Protein AF-A0A803MPH5-F1 (afdb_monomer)

Mean predicted aligned error: 10.01 Å

Structure (mmCIF, N/CA/C/O backbone):
data_AF-A0A803MPH5-F1
#
_entry.id   AF-A0A803MPH5-F1
#
loop_
_atom_site.group_PDB
_atom_site.id
_atom_site.type_symbol
_atom_site.label_atom_id
_atom_site.label_alt_id
_atom_site.label_comp_id
_atom_site.label_asym_id
_atom_site.label_entity_id
_atom_site.label_seq_id
_atom_site.pdbx_PDB_ins_code
_atom_site.Cartn_x
_atom_site.Cartn_y
_atom_site.Cartn_z
_atom_site.occupancy
_atom_site.B_iso_or_equiv
_atom_site.auth_seq_id
_atom_site.auth_comp_id
_atom_site.auth_asym_id
_atom_site.auth_atom_id
_atom_site.pdbx_PDB_model_num
ATOM 1 N N . MET A 1 1 ? 18.178 9.958 3.866 1.00 57.69 1 MET A N 1
ATOM 2 C CA . MET A 1 1 ? 18.071 8.566 4.360 1.00 57.69 1 MET A CA 1
ATOM 3 C C . MET A 1 1 ? 17.674 8.488 5.831 1.00 57.69 1 MET A C 1
ATOM 5 O O . MET A 1 1 ? 16.671 7.846 6.089 1.00 57.69 1 MET A O 1
ATOM 9 N N . ALA A 1 2 ? 18.344 9.174 6.772 1.00 69.44 2 ALA A N 1
ATOM 10 C CA . ALA A 1 2 ? 17.977 9.116 8.201 1.00 69.44 2 ALA A CA 1
ATOM 11 C C . ALA A 1 2 ? 16.504 9.479 8.495 1.00 69.44 2 ALA A C 1
ATOM 13 O O . ALA A 1 2 ? 15.853 8.791 9.268 1.00 69.44 2 ALA A O 1
ATOM 14 N N . ASN A 1 3 ? 15.954 10.499 7.823 1.00 82.44 3 ASN A N 1
ATOM 15 C CA . ASN A 1 3 ? 14.560 10.906 8.032 1.00 82.44 3 ASN A CA 1
ATOM 16 C C . ASN A 1 3 ? 13.540 9.880 7.497 1.00 82.44 3 ASN A C 1
ATOM 18 O O . ASN A 1 3 ? 12.488 9.708 8.090 1.00 82.44 3 ASN A O 1
ATOM 22 N N . ILE A 1 4 ? 13.863 9.159 6.414 1.00 87.94 4 ILE A N 1
ATOM 23 C CA . ILE A 1 4 ? 12.976 8.120 5.855 1.00 87.94 4 ILE A CA 1
ATOM 24 C C . ILE A 1 4 ? 12.837 6.975 6.861 1.00 87.94 4 ILE A C 1
ATOM 26 O O . ILE A 1 4 ? 11.723 6.597 7.198 1.00 87.94 4 ILE A O 1
ATOM 30 N N . ALA A 1 5 ? 13.964 6.495 7.400 1.00 86.88 5 ALA A N 1
ATOM 31 C CA . ALA A 1 5 ? 13.966 5.429 8.398 1.00 86.88 5 ALA A CA 1
ATOM 32 C C . ALA A 1 5 ? 13.170 5.813 9.655 1.00 86.88 5 ALA A C 1
ATOM 34 O O . ALA A 1 5 ? 12.394 5.008 10.144 1.00 86.88 5 ALA A O 1
ATOM 35 N N . VAL A 1 6 ? 13.289 7.055 10.143 1.00 93.88 6 VAL A N 1
ATOM 36 C CA . VAL A 1 6 ? 12.506 7.521 11.302 1.00 93.88 6 VAL A CA 1
ATOM 37 C C . VAL A 1 6 ? 11.004 7.403 11.051 1.00 93.88 6 VAL A C 1
ATOM 39 O O . VAL A 1 6 ? 10.295 6.873 11.898 1.00 93.88 6 VAL A O 1
ATOM 42 N N . TRP A 1 7 ? 10.511 7.869 9.902 1.00 93.88 7 TRP A N 1
ATOM 43 C CA . TRP A 1 7 ? 9.073 7.848 9.621 1.00 93.88 7 TRP A CA 1
ATOM 44 C C . TRP A 1 7 ? 8.539 6.457 9.264 1.00 93.88 7 TRP A C 1
ATOM 46 O O . TRP A 1 7 ? 7.382 6.181 9.558 1.00 93.88 7 TRP A O 1
ATOM 56 N N . MET A 1 8 ? 9.382 5.559 8.746 1.00 90.38 8 MET A N 1
ATOM 57 C CA . MET A 1 8 ? 9.055 4.130 8.649 1.00 90.38 8 MET A CA 1
ATOM 58 C C . MET A 1 8 ? 8.956 3.471 10.033 1.00 90.38 8 MET A C 1
ATOM 60 O O . MET A 1 8 ? 8.042 2.702 10.293 1.00 90.38 8 MET A O 1
ATOM 64 N N . GLU A 1 9 ? 9.854 3.797 10.965 1.00 89.88 9 GLU A N 1
ATOM 65 C CA . GLU A 1 9 ? 9.778 3.272 12.335 1.00 89.88 9 GLU A CA 1
ATOM 66 C C . GLU A 1 9 ? 8.560 3.821 13.093 1.00 89.88 9 GLU A C 1
ATOM 68 O O . GLU A 1 9 ? 7.953 3.110 13.898 1.00 89.88 9 GLU A O 1
ATOM 73 N N . VAL A 1 10 ? 8.183 5.079 12.831 1.00 93.81 10 VAL A N 1
ATOM 74 C CA . VAL A 1 10 ? 6.933 5.665 13.336 1.00 93.81 10 VAL A CA 1
ATOM 75 C C . VAL A 1 10 ? 5.730 4.915 12.768 1.00 93.81 10 VAL A C 1
ATOM 77 O O . VAL A 1 10 ? 4.854 4.552 13.550 1.00 93.81 10 VAL A O 1
ATOM 80 N N . GLU A 1 11 ? 5.708 4.629 11.465 1.00 93.38 11 GLU A N 1
ATOM 81 C CA . GLU A 1 11 ? 4.669 3.805 10.835 1.00 93.38 11 GLU A CA 1
ATOM 82 C C . GLU A 1 11 ? 4.533 2.462 11.564 1.00 93.38 11 GLU A C 1
ATOM 84 O O . GLU A 1 11 ? 3.504 2.199 12.193 1.00 93.38 11 GLU A O 1
ATOM 89 N N . ALA A 1 12 ? 5.626 1.699 11.624 1.00 88.88 12 ALA A N 1
ATOM 90 C CA . ALA A 1 12 ? 5.633 0.328 12.119 1.00 88.88 12 ALA A CA 1
ATOM 91 C C . ALA A 1 12 ? 5.268 0.205 13.609 1.00 88.88 12 ALA A C 1
ATOM 93 O O . ALA A 1 12 ? 4.706 -0.800 14.042 1.00 88.88 12 ALA A O 1
ATOM 94 N N . HIS A 1 13 ? 5.590 1.213 14.428 1.00 92.25 13 HIS A N 1
ATOM 95 C CA . HIS A 1 13 ? 5.406 1.136 15.884 1.00 92.25 13 HIS A CA 1
ATOM 96 C C . HIS A 1 13 ? 4.255 1.980 16.420 1.00 92.25 13 HIS A C 1
ATOM 98 O O . HIS A 1 13 ? 3.803 1.752 17.549 1.00 92.25 13 HIS A O 1
ATOM 104 N N . ARG A 1 14 ? 3.813 2.997 15.678 1.00 94.00 14 ARG A N 1
ATOM 105 C CA . ARG A 1 14 ? 2.793 3.947 16.139 1.00 94.00 14 ARG A CA 1
ATOM 106 C C . ARG A 1 14 ? 1.545 3.918 15.283 1.00 94.00 14 ARG A C 1
ATOM 108 O O . ARG A 1 14 ? 0.479 4.091 15.858 1.00 94.00 14 ARG A O 1
ATOM 115 N N . PHE A 1 15 ? 1.651 3.676 13.982 1.00 95.06 15 PHE A N 1
ATOM 116 C CA . PHE A 1 15 ? 0.499 3.664 13.087 1.00 95.06 15 PHE A CA 1
ATOM 117 C C . PHE A 1 15 ? -0.023 2.244 12.845 1.00 95.06 15 PHE A C 1
ATOM 119 O O . PHE A 1 15 ? -1.158 1.952 13.231 1.00 95.06 15 PHE A O 1
ATOM 126 N N . ASP A 1 16 ? 0.801 1.346 12.298 1.00 93.19 16 ASP A N 1
ATOM 127 C CA . ASP A 1 16 ? 0.385 0.002 11.879 1.00 93.19 16 ASP A CA 1
ATOM 128 C C . ASP A 1 16 ? -0.297 -0.809 12.996 1.00 93.19 16 ASP A C 1
ATOM 130 O O . ASP A 1 16 ? -1.396 -1.318 12.768 1.00 93.19 16 ASP A O 1
ATOM 134 N N . PRO A 1 17 ? 0.214 -0.868 14.245 1.00 94.75 17 PRO A N 1
ATOM 135 C CA . PRO A 1 17 ? -0.423 -1.675 15.284 1.00 94.75 17 PRO A CA 1
ATOM 136 C C . PRO A 1 17 ? -1.832 -1.196 15.655 1.00 94.75 17 PRO A C 1
ATOM 138 O O . PRO A 1 17 ? -2.655 -1.987 16.119 1.00 94.75 17 PRO A O 1
ATOM 141 N N . ILE A 1 18 ? -2.106 0.102 15.492 1.00 96.75 18 ILE A N 1
ATOM 142 C CA . ILE A 1 18 ? -3.426 0.698 15.730 1.00 96.75 18 ILE A CA 1
ATOM 143 C C . ILE A 1 18 ? -4.314 0.437 14.517 1.00 96.75 18 ILE A C 1
ATOM 145 O O . ILE A 1 18 ? -5.429 -0.069 14.664 1.00 96.75 18 ILE A O 1
ATOM 149 N N . ALA A 1 19 ? -3.802 0.748 13.324 1.00 93.62 19 ALA A N 1
ATOM 150 C CA . ALA A 1 19 ? -4.507 0.569 12.069 1.00 93.62 19 ALA A CA 1
ATOM 151 C C . ALA A 1 19 ? -4.938 -0.889 11.886 1.00 93.62 19 ALA A C 1
ATOM 153 O O . ALA A 1 19 ? -6.119 -1.157 11.696 1.00 93.62 19 ALA A O 1
ATOM 154 N N . THR A 1 20 ? -4.023 -1.840 12.055 1.00 92.12 20 THR A N 1
ATOM 155 C CA . THR A 1 20 ? -4.287 -3.276 11.932 1.00 92.12 20 TH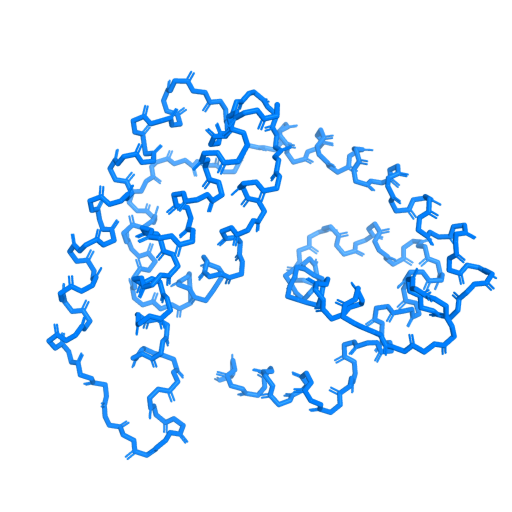R A CA 1
ATOM 156 C C . THR A 1 20 ? -5.350 -3.765 12.921 1.00 92.12 20 THR A C 1
ATOM 158 O O . THR A 1 20 ? -6.190 -4.579 12.544 1.00 92.12 20 THR A O 1
ATOM 161 N N . LYS A 1 21 ? -5.401 -3.244 14.157 1.00 95.00 21 LYS A N 1
ATOM 162 C CA . LYS A 1 21 ? -6.475 -3.584 15.114 1.00 95.00 21 LYS A CA 1
ATOM 163 C C . LYS A 1 21 ? -7.835 -3.064 14.671 1.00 95.00 21 LYS A C 1
ATOM 165 O O . LYS A 1 21 ? -8.804 -3.815 14.702 1.00 95.00 21 LYS A O 1
ATOM 170 N N . LEU A 1 22 ? -7.904 -1.807 14.237 1.00 95.19 22 LEU A N 1
ATOM 171 C CA . LEU A 1 22 ? -9.142 -1.215 13.723 1.00 95.19 22 LEU A CA 1
ATOM 172 C C . LEU A 1 22 ? -9.636 -1.963 12.487 1.00 95.19 22 LEU A C 1
ATOM 174 O O . LEU A 1 22 ? -10.811 -2.305 12.392 1.00 95.19 22 LEU A O 1
ATOM 178 N N . ILE A 1 23 ? -8.723 -2.257 11.566 1.00 92.44 23 ILE A N 1
ATOM 179 C CA . ILE A 1 23 ? -8.985 -3.030 10.358 1.00 92.44 23 ILE A CA 1
ATOM 180 C C . ILE A 1 23 ? -9.507 -4.420 10.729 1.00 92.44 23 ILE A C 1
ATOM 182 O O . ILE A 1 23 ? -10.535 -4.836 10.199 1.00 92.44 23 ILE A O 1
ATOM 186 N N . HIS A 1 24 ? -8.845 -5.118 11.655 1.00 91.00 24 HIS A N 1
ATOM 187 C CA . HIS A 1 24 ? -9.284 -6.430 12.116 1.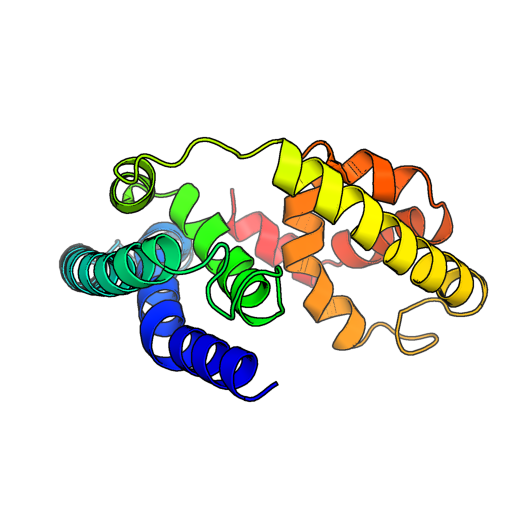00 91.00 24 HIS A CA 1
ATOM 188 C C . HIS A 1 24 ? -10.708 -6.369 12.679 1.00 91.00 24 HIS A C 1
ATOM 190 O O . HIS A 1 24 ? -11.581 -7.070 12.176 1.00 91.00 24 HIS A O 1
ATOM 196 N N . GLU A 1 25 ? -10.965 -5.480 13.641 1.00 94.12 25 GLU A N 1
ATOM 197 C CA . GLU A 1 25 ? -12.268 -5.375 14.304 1.00 94.12 25 GLU A CA 1
ATOM 198 C C . GLU A 1 25 ? -13.415 -4.980 13.374 1.00 94.12 25 GLU A C 1
ATOM 200 O O . GLU A 1 25 ? -14.524 -5.508 13.489 1.00 94.12 25 GLU A O 1
ATOM 205 N N . LEU A 1 26 ? -13.158 -4.063 12.442 1.00 90.69 26 LEU A N 1
ATOM 206 C CA . LEU A 1 26 ? -14.201 -3.474 11.604 1.00 90.69 26 LEU A CA 1
ATOM 207 C C . LEU A 1 26 ? -14.413 -4.205 10.280 1.00 90.69 26 LEU A C 1
ATOM 209 O O . LEU A 1 26 ? -15.479 -4.054 9.686 1.00 90.69 26 LEU A O 1
ATOM 213 N N . LEU A 1 27 ? -13.419 -4.954 9.795 1.00 87.38 27 LEU A N 1
ATOM 214 C CA . LEU A 1 27 ? -13.491 -5.623 8.492 1.00 87.38 27 LEU A CA 1
ATOM 215 C C . LEU A 1 27 ? -13.324 -7.139 8.570 1.00 87.38 27 LEU A C 1
ATOM 217 O O . LEU A 1 27 ? -13.918 -7.833 7.752 1.00 87.38 27 LEU A O 1
ATOM 221 N N . PHE A 1 28 ? -12.542 -7.667 9.516 1.00 85.12 28 PHE A N 1
ATOM 222 C CA . PHE A 1 28 ? -12.173 -9.087 9.524 1.00 85.12 28 PHE A CA 1
ATOM 223 C C . PHE A 1 28 ? -12.820 -9.908 10.647 1.00 85.12 28 PHE A C 1
ATOM 225 O O . PHE A 1 28 ? -12.984 -11.110 10.469 1.00 85.12 28 PHE A O 1
ATOM 232 N N . THR A 1 29 ? -13.236 -9.316 11.771 1.00 86.38 29 THR A N 1
ATOM 233 C CA . THR A 1 29 ? -13.816 -10.056 12.910 1.00 86.38 29 THR A CA 1
ATOM 234 C C . THR A 1 29 ? -15.054 -10.876 12.514 1.00 86.38 29 THR A C 1
ATOM 236 O O . THR A 1 29 ? -15.176 -12.033 12.924 1.00 86.38 29 THR A O 1
ATOM 239 N N . SER A 1 30 ? -15.895 -10.354 11.614 1.00 80.50 30 SER A N 1
ATOM 240 C CA . SER A 1 30 ? 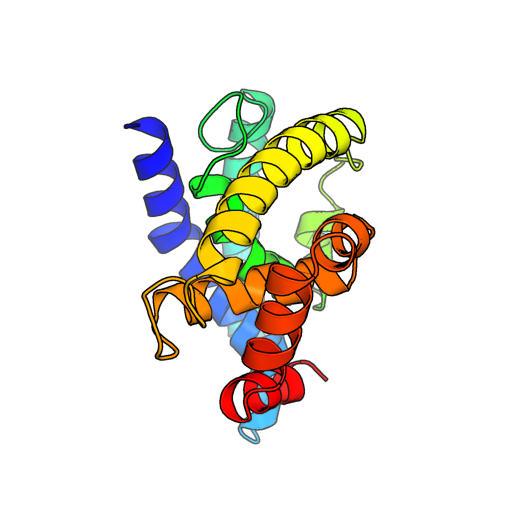-17.067 -11.067 11.077 1.00 80.50 30 SER A CA 1
ATOM 241 C C . SER A 1 30 ? -16.716 -12.350 10.311 1.00 80.50 30 SER A C 1
ATOM 243 O O . SER A 1 30 ? -17.501 -13.293 10.310 1.00 80.50 30 SER A O 1
ATOM 245 N N . TYR A 1 31 ? -15.526 -12.432 9.708 1.00 81.12 31 TYR A N 1
ATOM 246 C CA . TYR A 1 31 ? -15.055 -13.630 9.002 1.00 81.12 31 TYR A CA 1
ATOM 247 C C . TYR A 1 31 ? -14.675 -14.774 9.942 1.00 81.12 31 TYR A C 1
ATOM 249 O O . TYR A 1 31 ? -14.544 -15.916 9.502 1.00 81.12 31 TYR A O 1
ATOM 257 N N . PHE A 1 32 ? -14.477 -14.475 11.224 1.00 82.50 32 PHE A N 1
ATOM 258 C CA . PHE A 1 32 ? -14.162 -15.456 12.257 1.00 82.50 32 PHE A CA 1
ATOM 259 C C . PHE A 1 32 ? -15.381 -15.808 13.116 1.00 82.50 32 PHE A C 1
ATOM 261 O O . PHE A 1 32 ? -15.201 -16.299 14.230 1.00 82.50 32 PHE A O 1
ATOM 268 N N . ASP A 1 33 ? -16.595 -15.523 12.625 1.00 85.69 33 ASP A N 1
ATOM 269 C CA . ASP A 1 33 ? -17.862 -15.686 13.349 1.00 85.69 33 ASP A CA 1
ATOM 270 C C . ASP A 1 33 ? -17.855 -14.982 14.720 1.00 85.69 33 ASP A C 1
ATOM 272 O O . ASP A 1 33 ? -18.461 -15.437 15.692 1.00 85.69 33 ASP A O 1
ATOM 276 N N . LYS A 1 34 ? -17.125 -13.865 14.808 1.00 87.19 34 LYS A N 1
ATOM 277 C CA . LYS A 1 34 ? -17.044 -13.015 15.994 1.00 87.19 34 LYS A CA 1
ATOM 278 C C . LYS A 1 34 ? -17.782 -11.707 15.743 1.00 87.19 34 LYS A C 1
ATOM 280 O O . LYS A 1 34 ? -17.854 -11.216 14.617 1.00 87.19 34 LYS A O 1
ATOM 285 N N . GLU A 1 35 ? -18.297 -11.125 16.817 1.00 90.25 35 GLU A N 1
ATOM 286 C CA . GLU A 1 35 ? -18.831 -9.766 16.799 1.00 90.25 35 GLU A CA 1
ATOM 287 C C . GLU A 1 35 ? -17.706 -8.754 17.024 1.00 90.25 35 GLU A C 1
ATOM 289 O O . GLU A 1 35 ? -16.764 -9.025 17.769 1.00 90.25 35 GLU A O 1
ATOM 294 N N . THR A 1 36 ? -17.813 -7.590 16.378 1.00 92.81 36 THR A N 1
ATOM 295 C CA . THR A 1 36 ? -16.890 -6.467 16.572 1.00 92.81 36 THR A CA 1
ATOM 296 C C . THR A 1 36 ? -16.885 -6.022 18.030 1.00 92.81 36 THR A C 1
ATOM 298 O O . THR A 1 36 ? -17.932 -5.682 18.588 1.00 92.81 36 THR A O 1
ATOM 301 N N . ASP A 1 37 ? -15.698 -5.943 18.627 1.00 94.44 37 ASP A N 1
ATOM 302 C CA . ASP A 1 37 ? -15.540 -5.375 19.961 1.00 94.44 37 ASP A CA 1
ATOM 303 C C . ASP A 1 37 ? -15.471 -3.843 19.878 1.00 94.44 37 ASP A C 1
ATOM 305 O O . ASP A 1 37 ? -14.438 -3.245 19.563 1.00 94.44 37 ASP A O 1
ATOM 309 N N . ASN A 1 38 ? -16.596 -3.187 20.172 1.00 93.75 38 ASN A N 1
ATOM 310 C CA . ASN A 1 38 ? -16.684 -1.727 20.124 1.00 93.75 38 ASN A CA 1
ATOM 311 C C . ASN A 1 38 ? -15.743 -1.031 21.119 1.00 93.75 38 ASN A C 1
ATOM 313 O O . ASN A 1 38 ? -15.299 0.075 20.826 1.00 93.75 38 ASN A O 1
ATOM 317 N N . ALA A 1 39 ? -15.383 -1.663 22.242 1.00 95.50 39 ALA A N 1
ATOM 318 C CA . ALA A 1 39 ? -14.443 -1.066 23.188 1.00 95.50 39 ALA A CA 1
ATOM 319 C C . ALA A 1 39 ? -13.025 -1.013 22.595 1.00 95.50 39 ALA A C 1
ATOM 321 O O . ALA A 1 39 ? -12.331 -0.007 22.743 1.00 95.50 39 ALA A O 1
ATOM 322 N N . ILE A 1 40 ? -12.615 -2.058 21.862 1.00 94.12 40 ILE A N 1
ATOM 323 C CA . ILE A 1 40 ? -11.346 -2.061 21.118 1.00 94.12 40 ILE A CA 1
ATOM 324 C C . ILE A 1 40 ? -11.376 -1.000 20.014 1.00 94.12 40 ILE A C 1
ATOM 326 O O . ILE A 1 40 ? -10.380 -0.299 19.818 1.00 94.12 40 ILE A O 1
ATOM 330 N N . VAL A 1 41 ? -12.495 -0.861 19.298 1.00 95.19 41 VAL A N 1
ATOM 331 C CA . VAL A 1 41 ? -12.637 0.153 18.244 1.00 95.19 41 VAL A CA 1
ATOM 332 C C . VAL A 1 41 ? -12.496 1.563 18.817 1.00 95.19 41 VAL A C 1
ATOM 334 O O . VAL A 1 41 ? -11.628 2.301 18.360 1.00 95.19 41 VAL A O 1
ATOM 337 N N . GLU A 1 42 ? -13.265 1.916 19.847 1.00 94.69 42 GLU A N 1
ATOM 338 C CA . GLU A 1 42 ? -13.224 3.247 20.473 1.00 94.69 42 GLU A CA 1
ATOM 339 C C . GLU A 1 42 ? -11.834 3.574 21.045 1.00 94.69 42 GLU A C 1
ATOM 341 O O . GLU A 1 42 ? -11.309 4.674 20.849 1.00 94.69 42 GLU A O 1
ATOM 346 N N . GLU A 1 43 ? -11.187 2.606 21.707 1.00 96.56 43 GLU A N 1
ATOM 347 C CA . GLU A 1 43 ? -9.835 2.782 22.244 1.00 96.56 43 GLU A CA 1
ATOM 348 C C . GLU A 1 43 ? -8.821 3.089 21.130 1.00 96.56 43 GLU A C 1
ATOM 350 O O . GLU A 1 43 ? -7.959 3.960 21.288 1.00 96.56 43 GLU A O 1
ATOM 355 N N . ASN A 1 44 ? -8.889 2.369 20.006 1.00 97.06 44 ASN A N 1
ATOM 356 C CA . ASN A 1 44 ? -7.933 2.538 18.915 1.00 97.06 44 ASN A CA 1
ATOM 357 C C . ASN A 1 44 ? -8.269 3.734 18.014 1.00 97.06 44 ASN A C 1
ATOM 359 O O . ASN A 1 44 ? -7.333 4.358 17.525 1.00 97.06 44 ASN A O 1
ATOM 363 N N . GLU A 1 45 ? -9.536 4.132 17.867 1.00 95.56 45 GLU A N 1
ATOM 364 C CA . GLU A 1 45 ? -9.930 5.401 17.231 1.00 95.56 45 GLU A CA 1
ATOM 365 C C . GLU A 1 45 ? -9.307 6.589 17.983 1.00 95.56 45 GLU A C 1
ATOM 367 O O . GLU A 1 45 ? -8.640 7.431 17.379 1.00 95.56 45 GLU A O 1
ATOM 372 N N . ALA A 1 46 ? -9.398 6.601 19.318 1.00 95.00 46 ALA A N 1
ATOM 373 C CA . ALA A 1 46 ? -8.794 7.648 20.143 1.00 95.00 46 ALA A CA 1
ATOM 374 C C . ALA A 1 46 ? -7.254 7.667 20.078 1.00 95.00 46 ALA A C 1
ATOM 376 O O . ALA A 1 46 ? -6.633 8.725 20.213 1.00 95.00 46 ALA A O 1
ATOM 377 N N . LYS A 1 47 ? -6.605 6.508 19.896 1.00 96.94 47 LYS A N 1
ATOM 378 C CA . LYS A 1 47 ? -5.147 6.442 19.691 1.00 96.94 47 LYS A CA 1
ATOM 379 C C . LYS A 1 47 ? -4.754 6.883 18.284 1.00 96.94 47 LYS A C 1
ATOM 381 O O . LYS A 1 47 ? -3.758 7.589 18.153 1.00 96.94 47 LYS A O 1
ATOM 386 N N . LEU A 1 48 ? -5.524 6.496 17.266 1.00 94.75 48 LEU A N 1
ATOM 387 C CA . LEU A 1 48 ? -5.290 6.889 15.881 1.00 94.75 48 LEU A CA 1
ATOM 388 C C . LEU A 1 48 ? -5.391 8.406 15.732 1.00 94.75 48 LEU A C 1
ATOM 390 O O . LEU A 1 48 ? -4.481 8.995 15.162 1.00 94.75 48 LEU A O 1
ATOM 394 N N . ALA A 1 49 ? -6.407 9.042 16.324 1.00 93.81 49 ALA A N 1
ATOM 395 C CA . ALA A 1 49 ? -6.555 10.499 16.319 1.00 93.81 49 ALA A CA 1
ATOM 396 C C . ALA A 1 49 ? -5.279 11.215 16.804 1.00 93.81 49 ALA A C 1
ATOM 398 O O . ALA A 1 49 ? -4.767 12.099 16.130 1.00 93.81 49 ALA A O 1
ATOM 399 N N . LYS A 1 50 ? -4.670 10.745 17.901 1.00 95.44 50 LYS A N 1
ATOM 400 C CA . LYS A 1 50 ? -3.409 11.313 18.417 1.00 95.44 50 LYS A CA 1
ATOM 401 C C . LYS A 1 50 ? -2.222 11.125 17.472 1.00 95.44 50 LYS A C 1
ATOM 403 O O . LYS A 1 50 ? -1.310 11.946 17.471 1.00 95.44 50 LYS A O 1
ATOM 408 N N . VAL A 1 51 ? -2.178 10.025 16.718 1.00 95.19 51 VAL A N 1
ATOM 409 C CA . VAL A 1 51 ? -1.141 9.808 15.695 1.00 95.19 51 VAL A CA 1
ATOM 410 C C . VAL A 1 51 ? -1.374 10.745 14.513 1.00 95.19 51 VAL A C 1
ATOM 412 O O . VAL A 1 51 ? -0.422 11.357 14.035 1.00 95.19 51 VAL A O 1
ATOM 415 N N . LEU A 1 52 ? -2.630 10.914 14.095 1.00 92.12 52 LEU A N 1
ATOM 416 C CA . LEU A 1 52 ? -3.008 11.844 13.035 1.00 92.12 52 LEU A CA 1
ATOM 417 C C . LEU A 1 52 ? -2.704 13.301 13.418 1.00 92.12 52 LEU A C 1
ATOM 419 O O . LEU A 1 52 ? -2.182 14.023 12.579 1.00 92.12 52 LEU A O 1
ATOM 423 N N . ASP A 1 53 ? -2.874 13.704 14.682 1.00 93.50 53 ASP A N 1
ATOM 424 C CA . ASP A 1 53 ? -2.453 15.030 15.171 1.00 93.50 53 ASP A CA 1
ATOM 425 C C . ASP A 1 53 ? -0.944 15.272 14.964 1.00 93.50 53 ASP A C 1
ATOM 427 O O . ASP A 1 53 ? -0.511 16.356 14.565 1.00 93.50 53 ASP A O 1
ATOM 431 N N . VAL A 1 54 ? -0.115 14.248 15.214 1.00 94.81 54 VAL A N 1
ATOM 432 C CA . VAL A 1 54 ? 1.336 14.313 14.965 1.00 94.81 54 VAL A CA 1
ATOM 433 C C . VAL A 1 54 ? 1.624 14.407 13.467 1.00 94.81 54 VAL A C 1
ATOM 435 O O . VAL A 1 54 ? 2.553 15.113 13.066 1.00 94.81 54 VAL A O 1
ATOM 438 N N . TYR A 1 55 ? 0.847 13.708 12.638 1.00 93.38 55 TYR A N 1
ATOM 439 C CA . TYR A 1 55 ? 1.022 13.715 11.187 1.00 93.38 55 TYR A CA 1
ATOM 440 C C . TYR A 1 55 ? 0.615 15.060 10.603 1.00 93.38 55 TYR A C 1
ATOM 442 O O . TYR A 1 55 ? 1.354 15.590 9.785 1.00 93.38 55 TYR A O 1
ATOM 450 N N . GLU A 1 56 ? -0.467 15.666 11.084 1.00 91.00 56 GLU A N 1
ATOM 451 C CA . GLU A 1 56 ? -0.890 17.005 10.680 1.00 91.00 56 GLU A CA 1
ATOM 452 C C . GLU A 1 56 ? 0.186 18.041 11.021 1.00 91.00 56 GLU A C 1
ATOM 454 O O . GLU A 1 56 ? 0.629 18.795 10.155 1.00 91.00 56 GLU A O 1
ATOM 459 N N . ALA A 1 57 ? 0.712 18.018 12.251 1.00 93.00 57 ALA A N 1
ATOM 460 C CA . ALA A 1 57 ? 1.815 18.896 12.640 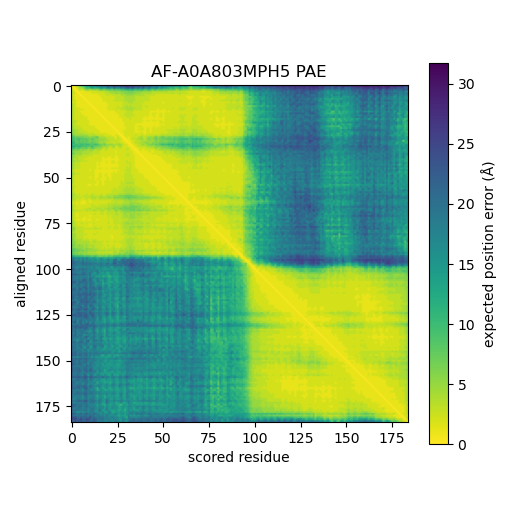1.00 93.00 57 ALA A CA 1
ATOM 461 C C . ALA A 1 57 ? 3.063 18.681 11.765 1.00 93.00 57 ALA A C 1
ATOM 463 O O . ALA A 1 57 ? 3.776 19.633 11.443 1.00 93.00 57 ALA A O 1
ATOM 464 N N . ARG A 1 58 ? 3.333 17.434 11.361 1.00 93.56 58 ARG A N 1
ATOM 465 C CA . ARG A 1 58 ? 4.453 17.107 10.477 1.00 93.56 58 ARG A CA 1
ATOM 466 C C . ARG A 1 58 ? 4.228 17.604 9.050 1.00 93.56 58 ARG A C 1
ATOM 468 O O . ARG A 1 58 ? 5.148 18.190 8.478 1.00 93.56 58 ARG A O 1
ATOM 475 N N . LEU A 1 59 ? 3.047 17.366 8.493 1.00 90.19 59 LEU A N 1
ATOM 476 C CA . LEU A 1 59 ? 2.679 17.716 7.123 1.00 90.19 59 LEU A CA 1
ATOM 477 C C . LEU A 1 59 ? 2.491 19.230 6.951 1.00 90.19 59 LEU A C 1
ATOM 479 O O . LEU A 1 59 ? 2.780 19.775 5.891 1.00 90.19 59 LEU A O 1
ATOM 483 N N . ALA A 1 60 ? 2.156 19.952 8.023 1.00 90.38 60 ALA A N 1
ATOM 484 C CA . ALA A 1 60 ? 2.204 21.414 8.045 1.00 90.38 60 ALA A CA 1
ATOM 485 C C . ALA A 1 60 ? 3.629 21.972 7.852 1.00 90.38 60 ALA A C 1
ATOM 487 O O . ALA A 1 60 ? 3.800 23.110 7.415 1.00 90.38 60 ALA A O 1
ATOM 488 N N . MET A 1 61 ? 4.664 21.192 8.187 1.00 90.88 61 MET A N 1
ATOM 489 C CA . MET A 1 61 ? 6.068 21.595 8.047 1.00 90.88 61 MET A CA 1
ATOM 490 C C . MET A 1 61 ? 6.730 21.086 6.767 1.00 90.88 61 MET A C 1
ATOM 492 O O . MET A 1 61 ? 7.812 21.562 6.422 1.00 90.88 61 MET A O 1
ATOM 496 N N . SER A 1 62 ? 6.171 20.065 6.123 1.00 89.75 62 SER A N 1
ATOM 497 C CA . SER A 1 62 ? 6.805 19.392 4.995 1.00 89.75 62 SER A CA 1
ATOM 498 C C . SER A 1 62 ? 5.774 18.679 4.142 1.00 89.75 62 SER A C 1
ATOM 500 O O . SER A 1 62 ? 4.815 18.126 4.662 1.00 89.75 62 SER A O 1
ATOM 502 N N . LYS A 1 63 ? 6.006 18.641 2.831 1.00 87.44 63 LYS A N 1
ATOM 503 C CA . LYS A 1 63 ? 5.047 18.094 1.864 1.00 87.44 63 LYS A CA 1
ATOM 504 C C . LYS A 1 63 ? 4.694 16.611 2.088 1.00 87.44 63 LYS A C 1
ATOM 506 O O . LYS A 1 63 ? 3.597 16.191 1.738 1.00 87.44 63 LYS A O 1
ATOM 511 N N . TYR A 1 64 ? 5.612 15.830 2.658 1.00 91.44 64 TYR A N 1
ATOM 512 C CA . TYR A 1 64 ? 5.463 14.404 2.962 1.00 91.44 64 TYR A CA 1
ATOM 513 C C . TYR A 1 64 ? 6.086 14.074 4.326 1.00 91.44 64 TYR A C 1
ATOM 515 O O . TYR A 1 64 ? 6.850 14.868 4.890 1.00 91.44 64 TYR A O 1
ATOM 523 N N . LEU A 1 65 ? 5.828 12.875 4.862 1.00 91.81 65 LEU A N 1
ATOM 524 C CA . LEU A 1 65 ? 6.275 12.494 6.207 1.00 91.81 65 LEU A CA 1
ATOM 525 C C . LEU A 1 65 ? 7.798 12.619 6.345 1.00 91.81 65 LEU A C 1
ATOM 527 O O . LEU A 1 65 ? 8.303 13.253 7.275 1.00 91.81 65 LEU A O 1
ATOM 531 N N . ALA A 1 66 ? 8.557 12.118 5.370 1.00 92.94 66 ALA A N 1
ATOM 532 C CA . ALA A 1 66 ? 10.019 12.133 5.417 1.00 92.94 66 ALA A CA 1
ATOM 533 C C . ALA A 1 66 ? 10.684 13.373 4.784 1.00 92.94 66 ALA A C 1
ATOM 535 O O . ALA A 1 66 ? 11.920 13.449 4.778 1.00 92.94 66 ALA A O 1
ATOM 536 N N . GLY A 1 67 ? 9.927 14.361 4.292 1.00 89.88 67 GLY A N 1
ATOM 537 C CA . GLY A 1 67 ? 10.485 15.561 3.660 1.00 89.88 67 GLY A CA 1
ATOM 538 C C . GLY A 1 67 ? 9.679 16.067 2.461 1.00 89.88 67 GLY A C 1
ATOM 539 O O . GLY A 1 67 ? 8.493 15.807 2.328 1.00 89.88 67 GLY A O 1
ATOM 540 N N . GLU A 1 68 ? 10.353 16.764 1.548 1.00 90.25 68 GLU A N 1
ATOM 541 C CA . GLU A 1 68 ? 9.716 17.394 0.377 1.00 90.25 68 GLU A CA 1
ATOM 542 C C . GLU A 1 68 ? 9.410 16.427 -0.779 1.00 90.25 68 GLU A C 1
ATOM 544 O O . GLU A 1 68 ? 8.762 16.800 -1.756 1.00 90.25 68 GLU A O 1
ATOM 549 N N . CYS A 1 69 ? 9.863 15.177 -0.679 1.00 82.94 69 CYS A N 1
ATOM 550 C CA . CYS A 1 69 ? 9.628 14.140 -1.679 1.00 82.94 69 CYS A CA 1
ATOM 551 C C . CYS A 1 69 ? 8.791 13.011 -1.088 1.00 82.94 69 CYS A C 1
ATOM 553 O O . CYS A 1 69 ? 8.999 12.643 0.064 1.00 82.94 69 CYS A O 1
ATOM 555 N N . PHE A 1 70 ? 7.937 12.411 -1.918 1.00 81.75 70 PHE A N 1
ATOM 556 C CA . PHE A 1 70 ? 7.282 11.149 -1.599 1.00 81.75 70 PHE A CA 1
ATOM 557 C C . PHE A 1 70 ? 8.336 10.045 -1.451 1.00 81.75 70 PHE A C 1
ATOM 559 O O . PHE A 1 70 ? 9.236 9.923 -2.291 1.00 81.75 70 PHE A O 1
ATOM 566 N N . THR A 1 71 ? 8.250 9.248 -0.389 1.00 84.12 71 THR A N 1
ATOM 567 C CA . THR A 1 71 ? 9.234 8.208 -0.063 1.00 84.12 71 THR A CA 1
ATOM 568 C C . THR A 1 71 ? 8.577 6.906 0.388 1.00 84.12 71 THR A C 1
ATOM 570 O O . THR A 1 71 ? 7.358 6.798 0.478 1.00 84.12 71 THR A O 1
ATOM 573 N N . LEU A 1 72 ? 9.408 5.907 0.708 1.00 77.31 72 LEU A N 1
ATOM 574 C CA . LEU A 1 72 ? 8.948 4.645 1.282 1.00 77.31 72 LEU A CA 1
ATOM 575 C C . LEU A 1 72 ? 8.164 4.842 2.589 1.00 77.31 72 LEU A C 1
ATOM 577 O O . LEU A 1 72 ? 7.186 4.145 2.810 1.00 77.31 72 LEU A O 1
ATOM 581 N N . ALA A 1 73 ? 8.519 5.852 3.392 1.00 86.31 73 ALA A N 1
ATOM 582 C CA . ALA A 1 73 ? 7.777 6.170 4.607 1.00 86.31 73 ALA A CA 1
ATOM 583 C C . ALA A 1 73 ? 6.307 6.509 4.318 1.00 86.31 73 ALA A C 1
ATOM 585 O O . ALA A 1 73 ? 5.437 6.125 5.082 1.00 86.31 73 ALA A O 1
ATOM 586 N N . ASP A 1 74 ? 6.011 7.197 3.216 1.00 89.44 74 ASP A N 1
ATOM 587 C CA . ASP A 1 74 ? 4.641 7.546 2.827 1.00 89.44 74 ASP A CA 1
ATOM 588 C C . ASP A 1 74 ? 3.921 6.349 2.187 1.00 89.44 74 ASP A C 1
ATOM 590 O O . ASP A 1 74 ? 2.733 6.123 2.416 1.00 89.44 74 ASP A O 1
ATOM 594 N N . LEU A 1 75 ? 4.663 5.557 1.406 1.00 81.75 75 LEU A N 1
ATOM 595 C CA . LEU A 1 75 ? 4.157 4.360 0.739 1.00 81.75 75 LEU A CA 1
ATOM 596 C C . LEU A 1 75 ? 3.704 3.283 1.733 1.00 81.75 75 LEU A C 1
ATOM 598 O O . LEU A 1 75 ? 2.651 2.683 1.521 1.00 81.75 75 LEU A O 1
ATOM 602 N N . ASP A 1 76 ? 4.454 3.065 2.814 1.00 82.12 76 ASP A N 1
ATOM 603 C CA . ASP A 1 76 ? 4.179 1.998 3.785 1.00 82.12 76 ASP A CA 1
ATOM 604 C C . ASP A 1 76 ? 2.848 2.202 4.530 1.00 82.12 76 ASP A C 1
ATOM 606 O O . ASP A 1 76 ? 2.187 1.229 4.882 1.00 82.12 76 ASP A O 1
ATOM 610 N N . HIS A 1 77 ? 2.361 3.443 4.641 1.00 87.56 77 HIS A N 1
ATOM 611 C CA . HIS A 1 77 ? 1.048 3.738 5.228 1.00 87.56 77 HIS A CA 1
ATOM 612 C C . HIS A 1 77 ? -0.129 3.376 4.308 1.00 87.56 77 HIS A C 1
ATOM 614 O O . HIS A 1 77 ? -1.256 3.184 4.775 1.00 87.56 77 HIS A O 1
ATOM 620 N N . MET A 1 78 ? 0.090 3.313 2.988 1.00 85.19 78 MET A N 1
ATOM 621 C CA . MET A 1 78 ? -0.991 3.207 2.001 1.00 85.19 78 MET A CA 1
ATOM 622 C C . MET A 1 78 ? -1.866 1.956 2.148 1.00 85.19 78 MET A C 1
ATOM 624 O O . MET A 1 78 ? -3.088 2.101 2.036 1.00 85.19 78 MET A O 1
ATOM 628 N N . PRO A 1 79 ? -1.325 0.741 2.384 1.00 82.88 79 PRO A N 1
ATOM 629 C CA . PRO A 1 79 ? -2.153 -0.451 2.525 1.00 82.88 79 PRO A CA 1
ATOM 630 C C . PRO A 1 79 ? -3.144 -0.312 3.683 1.00 82.88 79 PRO A C 1
ATOM 632 O O . PRO A 1 79 ? -4.347 -0.465 3.481 1.00 82.88 79 PRO A O 1
ATOM 635 N N . ALA A 1 80 ? -2.661 0.047 4.872 1.00 86.69 80 ALA A N 1
ATOM 636 C CA . ALA A 1 80 ? -3.488 0.205 6.062 1.00 86.69 80 ALA A CA 1
ATOM 637 C C . ALA A 1 80 ? -4.509 1.348 5.910 1.00 86.69 80 ALA A C 1
ATOM 639 O O . ALA A 1 80 ? -5.699 1.150 6.175 1.00 86.69 80 ALA A O 1
ATOM 640 N N . LEU A 1 81 ? -4.091 2.507 5.384 1.00 87.69 81 LEU A N 1
ATOM 641 C CA . LEU A 1 81 ? -5.003 3.615 5.084 1.00 87.69 81 LEU A CA 1
ATOM 642 C C . LEU A 1 81 ? -6.121 3.185 4.128 1.00 87.69 81 LEU A C 1
ATOM 644 O O . LEU A 1 81 ? -7.283 3.505 4.366 1.00 87.69 81 LEU A O 1
ATOM 648 N N . GLN A 1 82 ? -5.820 2.396 3.093 1.00 82.44 82 GLN A N 1
ATOM 649 C CA . GLN A 1 82 ? -6.837 1.923 2.151 1.00 82.44 82 GLN A CA 1
ATOM 650 C C . GLN A 1 82 ? -7.952 1.130 2.844 1.00 82.44 82 GLN A C 1
ATOM 652 O O . GLN A 1 82 ? -9.125 1.303 2.505 1.00 82.44 82 GLN A O 1
ATOM 657 N N . TYR A 1 83 ? -7.615 0.250 3.789 1.00 83.44 83 TYR A N 1
ATOM 658 C CA . TYR A 1 83 ? -8.622 -0.479 4.558 1.00 83.44 83 TYR A CA 1
ATOM 659 C C . TYR A 1 83 ? -9.409 0.465 5.470 1.00 83.44 83 TYR A C 1
ATOM 661 O O . TYR A 1 83 ? -10.639 0.406 5.476 1.00 83.44 83 TYR A O 1
ATOM 669 N N . ILE A 1 84 ? -8.728 1.367 6.186 1.00 88.25 84 ILE A N 1
ATOM 670 C CA . ILE A 1 84 ? -9.363 2.343 7.086 1.00 88.25 84 ILE A CA 1
ATOM 671 C C . ILE A 1 84 ? -10.398 3.192 6.339 1.00 88.25 84 ILE A C 1
ATOM 673 O O . ILE A 1 84 ? -11.522 3.335 6.828 1.00 88.25 84 ILE A O 1
ATOM 677 N N . MET A 1 85 ? -10.079 3.658 5.125 1.00 83.75 85 MET A N 1
ATOM 678 C CA . MET A 1 85 ? -10.972 4.473 4.283 1.00 83.75 85 MET A CA 1
ATOM 679 C C . MET A 1 85 ? -12.288 3.775 3.901 1.00 83.75 85 MET A C 1
ATOM 681 O O . MET A 1 85 ? -13.216 4.409 3.396 1.00 83.75 85 MET A O 1
ATOM 685 N N . ARG A 1 86 ? -12.400 2.464 4.130 1.00 82.19 86 ARG A N 1
ATOM 686 C CA . ARG A 1 86 ? -13.613 1.674 3.878 1.00 82.19 86 ARG A CA 1
ATOM 687 C C . ARG A 1 86 ? -14.479 1.459 5.115 1.00 82.19 86 ARG A C 1
ATOM 689 O O . ARG A 1 86 ? -15.541 0.854 5.005 1.00 82.19 86 ARG A O 1
ATOM 696 N N . THR A 1 87 ? -14.026 1.923 6.270 1.00 86.94 87 THR A N 1
ATOM 697 C CA . THR A 1 87 ? -14.718 1.790 7.554 1.00 86.94 87 THR A CA 1
ATOM 698 C C . THR A 1 87 ? -15.294 3.135 7.994 1.00 86.94 87 THR A C 1
ATOM 700 O O . THR A 1 87 ? -15.081 4.158 7.341 1.00 86.94 87 THR A O 1
ATOM 703 N N . LYS A 1 88 ? -15.996 3.158 9.132 1.00 87.19 88 LYS A N 1
ATOM 704 C CA . LYS A 1 88 ? -16.430 4.410 9.773 1.00 87.19 88 LYS A CA 1
ATOM 705 C C . LYS A 1 88 ? -15.259 5.304 10.215 1.00 87.19 88 LYS A C 1
ATOM 707 O O . LYS A 1 88 ? -15.408 6.519 10.219 1.00 87.19 88 LYS A O 1
ATOM 712 N N . VAL A 1 89 ? -14.086 4.718 10.480 1.00 88.81 89 VAL A N 1
ATOM 713 C CA . VAL A 1 89 ? -12.871 5.420 10.940 1.00 88.81 89 VAL A CA 1
ATOM 714 C C . VAL A 1 89 ? -12.374 6.432 9.910 1.00 88.81 89 VAL A C 1
ATOM 716 O O . VAL A 1 89 ? -11.708 7.393 10.280 1.00 88.81 89 VAL A O 1
ATOM 719 N N . LYS A 1 90 ? -12.747 6.280 8.630 1.00 86.69 90 LYS A N 1
ATOM 720 C CA . LYS A 1 90 ? -12.433 7.262 7.586 1.00 86.69 90 LYS A CA 1
ATOM 721 C C . LYS A 1 90 ? -12.830 8.691 7.967 1.00 86.69 90 LYS A C 1
ATOM 723 O O . LYS A 1 90 ? -12.185 9.613 7.505 1.00 86.69 90 LYS A O 1
ATOM 728 N N . GLN A 1 91 ? -13.842 8.876 8.822 1.00 85.00 91 GLN A N 1
ATOM 729 C CA . GLN A 1 91 ? -14.272 10.194 9.298 1.00 85.00 91 GLN A CA 1
ATOM 730 C C . GLN A 1 91 ? -13.141 10.947 10.009 1.00 85.00 91 GLN A C 1
ATOM 732 O O . GLN A 1 91 ? -12.994 12.139 9.790 1.00 85.00 91 GLN A O 1
ATOM 737 N N . LEU A 1 92 ? -12.274 10.244 10.747 1.00 82.25 92 LEU A N 1
ATOM 738 C CA . LEU A 1 92 ? -11.100 10.843 11.394 1.00 82.25 92 LEU A CA 1
ATOM 739 C C . LEU A 1 92 ? -10.058 11.362 10.389 1.00 82.25 92 LEU A C 1
ATOM 741 O O . LEU A 1 92 ? -9.205 12.161 10.754 1.00 82.25 92 LEU A O 1
ATOM 745 N N . ILE A 1 93 ? -10.100 10.877 9.144 1.00 77.75 93 ILE A N 1
ATOM 746 C CA . ILE A 1 93 ? -9.203 11.279 8.054 1.00 77.75 93 ILE A CA 1
ATOM 747 C C . ILE A 1 93 ? -9.902 12.293 7.138 1.00 77.75 93 ILE A C 1
ATOM 749 O O . ILE A 1 93 ? -9.277 13.250 6.707 1.00 77.75 93 ILE A O 1
ATOM 753 N N . ASP A 1 94 ? -11.198 12.118 6.865 1.00 70.25 94 ASP A N 1
ATOM 754 C CA . ASP A 1 94 ? -12.021 13.043 6.073 1.00 70.25 94 ASP A CA 1
ATOM 755 C C . ASP A 1 94 ? -12.205 14.400 6.791 1.00 70.25 94 ASP A C 1
ATOM 757 O O . ASP A 1 94 ? -12.431 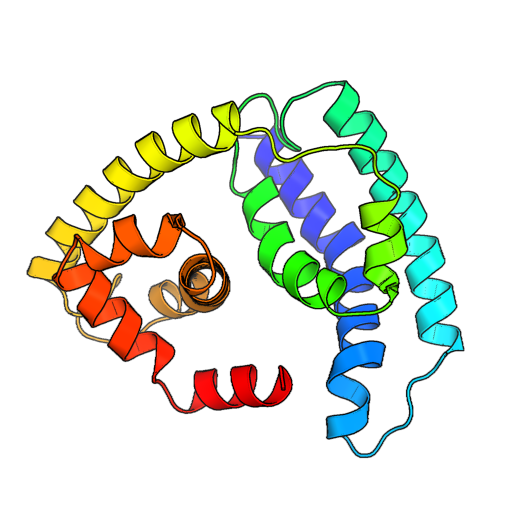15.418 6.141 1.00 70.25 94 ASP A O 1
ATOM 761 N N . GLU A 1 95 ? -12.099 14.434 8.126 1.00 60.28 95 GLU A N 1
ATOM 762 C CA . GLU A 1 95 ? -12.036 15.671 8.919 1.00 60.28 95 GLU A CA 1
ATOM 763 C C . GLU A 1 95 ? -10.726 16.459 8.701 1.00 60.28 95 GLU A C 1
ATOM 765 O O . GLU A 1 95 ? -10.663 17.640 9.054 1.00 60.28 95 GLU A O 1
ATOM 770 N N . CYS A 1 96 ? -9.702 15.864 8.068 1.00 52.56 96 CYS A N 1
ATOM 771 C CA . CYS A 1 96 ? -8.514 16.591 7.623 1.00 52.56 96 CYS A CA 1
ATOM 772 C C . CYS A 1 96 ? -8.810 17.362 6.316 1.00 52.56 96 CYS A C 1
ATOM 774 O O . CYS A 1 96 ? -9.229 16.768 5.322 1.00 52.56 96 CYS A O 1
ATOM 776 N N . PRO A 1 97 ? -8.544 18.678 6.257 1.00 50.66 97 PRO A N 1
ATOM 777 C CA . PRO A 1 97 ? -8.994 19.565 5.179 1.00 50.66 97 PRO A CA 1
ATOM 778 C C . PRO A 1 97 ? -8.131 19.509 3.901 1.00 50.66 97 PRO A C 1
ATOM 780 O O . PRO A 1 97 ? -7.980 20.520 3.215 1.00 50.66 97 PRO A O 1
ATOM 783 N N . HIS A 1 98 ? -7.543 18.360 3.563 1.00 55.94 98 HIS A N 1
ATOM 784 C CA . HIS A 1 98 ? -6.597 18.257 2.447 1.00 55.94 98 HIS A CA 1
ATOM 785 C C . HIS A 1 98 ? -7.281 17.704 1.191 1.00 55.94 98 HIS A C 1
ATOM 787 O O . HIS A 1 98 ? -7.579 16.515 1.087 1.00 55.94 98 HIS A O 1
ATOM 793 N N . GLU A 1 99 ? -7.528 18.576 0.212 1.00 62.50 99 GLU A N 1
ATOM 794 C CA . GLU A 1 99 ? -7.944 18.167 -1.134 1.00 62.50 99 GLU A CA 1
ATOM 795 C C . GLU A 1 99 ? -6.798 17.447 -1.870 1.00 62.50 99 GLU A C 1
ATOM 797 O O . GLU A 1 99 ? -5.618 17.643 -1.579 1.00 62.50 99 GLU A O 1
ATOM 802 N N . THR A 1 100 ? -7.130 16.603 -2.856 1.00 66.44 100 THR A N 1
ATOM 803 C CA . THR A 1 100 ? -6.109 15.956 -3.696 1.00 66.44 100 THR A CA 1
ATOM 804 C C . THR A 1 100 ? -5.312 17.008 -4.466 1.00 66.44 100 THR A C 1
ATOM 806 O O . THR A 1 100 ? -5.839 17.658 -5.370 1.00 66.44 100 THR A O 1
ATOM 809 N N . ASP A 1 101 ? -4.024 17.137 -4.155 1.00 77.25 101 ASP A N 1
ATOM 810 C CA . ASP A 1 101 ? -3.110 17.993 -4.908 1.00 77.25 101 ASP A CA 1
ATOM 811 C C . ASP A 1 101 ? -2.767 17.332 -6.255 1.00 77.25 101 ASP A C 1
ATOM 813 O O . ASP A 1 101 ? -1.927 16.435 -6.356 1.00 77.25 101 ASP A O 1
ATOM 817 N N . ASN A 1 102 ? -3.439 17.774 -7.318 1.00 78.56 102 ASN A N 1
ATOM 818 C CA . ASN A 1 102 ? -3.231 17.226 -8.659 1.00 78.56 102 ASN A CA 1
ATOM 819 C C . ASN A 1 102 ? -1.815 17.487 -9.200 1.00 78.56 102 ASN A C 1
ATOM 821 O O . ASN A 1 102 ? -1.313 16.669 -9.967 1.00 78.56 102 ASN A O 1
ATOM 825 N N . ALA A 1 103 ? -1.136 18.560 -8.775 1.00 79.88 103 ALA A N 1
ATOM 826 C CA . ALA A 1 103 ? 0.235 18.826 -9.211 1.00 79.88 103 ALA A CA 1
ATOM 827 C C . ALA A 1 103 ? 1.205 17.786 -8.630 1.00 79.88 103 ALA A C 1
ATOM 829 O O . ALA A 1 103 ? 2.126 17.336 -9.312 1.00 79.88 103 ALA A O 1
ATOM 830 N N . ILE A 1 104 ? 0.967 17.350 -7.388 1.00 77.50 104 ILE A N 1
ATOM 831 C CA . ILE A 1 104 ? 1.687 16.224 -6.776 1.00 77.50 104 ILE A CA 1
ATOM 832 C C . ILE A 1 104 ? 1.461 14.927 -7.545 1.00 77.50 104 ILE A C 1
ATOM 834 O O . ILE A 1 104 ? 2.407 14.164 -7.765 1.00 77.50 104 ILE A O 1
ATOM 838 N N . VAL A 1 105 ? 0.207 14.656 -7.906 1.00 79.25 105 VAL A N 1
ATOM 839 C CA . VAL A 1 105 ? -0.157 13.441 -8.636 1.00 79.25 105 VAL A CA 1
ATOM 840 C C . VAL A 1 105 ? 0.575 13.403 -9.974 1.00 79.25 105 VAL A C 1
ATOM 842 O O . VAL A 1 105 ? 1.283 12.434 -10.231 1.00 79.25 105 VAL A O 1
ATOM 845 N N . GLU A 1 106 ? 0.509 14.475 -10.764 1.00 82.88 106 GLU A N 1
ATOM 846 C CA . GLU A 1 106 ? 1.190 14.571 -12.063 1.00 82.88 106 GLU A CA 1
ATOM 847 C C . GLU A 1 106 ? 2.717 14.425 -11.936 1.00 82.88 106 GLU A C 1
ATOM 849 O O . GLU A 1 106 ? 3.350 13.686 -12.698 1.00 82.88 106 GLU A O 1
ATOM 854 N N . GLU A 1 107 ? 3.328 15.078 -10.939 1.00 84.62 107 GLU A N 1
ATOM 855 C CA . GLU A 1 107 ? 4.768 14.975 -10.675 1.00 84.62 107 GLU A CA 1
ATOM 856 C C . GLU A 1 107 ? 5.187 13.523 -10.382 1.00 84.62 107 GLU A C 1
ATOM 858 O O . GLU A 1 107 ? 6.196 13.031 -10.906 1.00 84.62 107 GLU A O 1
ATOM 863 N N . ASN A 1 108 ? 4.427 12.825 -9.536 1.00 83.06 108 ASN A N 1
ATOM 864 C CA . ASN A 1 108 ? 4.735 11.452 -9.148 1.00 83.06 108 ASN A CA 1
ATOM 865 C C . ASN A 1 108 ? 4.373 10.440 -10.236 1.00 83.06 108 ASN A C 1
ATOM 867 O O . ASN A 1 108 ? 5.125 9.484 -10.409 1.00 83.06 108 ASN A O 1
ATOM 871 N N . GLU A 1 109 ? 3.314 10.654 -11.016 1.00 86.19 109 GLU A N 1
ATOM 872 C CA . GLU A 1 109 ? 3.000 9.841 -12.196 1.00 86.19 109 GLU A CA 1
ATOM 873 C C . GLU A 1 109 ? 4.161 9.865 -13.197 1.00 86.19 109 GLU A C 1
ATOM 875 O O . GLU A 1 109 ? 4.591 8.812 -13.672 1.00 86.19 109 GLU A O 1
ATOM 880 N N . ALA A 1 110 ? 4.766 11.034 -13.436 1.00 85.88 110 ALA A N 1
ATOM 881 C CA . ALA A 1 110 ? 5.932 11.157 -14.310 1.00 85.88 110 ALA A CA 1
ATOM 882 C C . ALA A 1 110 ? 7.180 10.431 -13.765 1.00 85.88 110 ALA A C 1
ATOM 884 O O . ALA A 1 110 ? 7.952 9.850 -14.534 1.00 85.88 110 ALA A O 1
ATOM 885 N N . LYS A 1 111 ? 7.409 10.448 -12.444 1.00 86.56 111 LYS A N 1
ATOM 886 C CA . LYS A 1 111 ? 8.498 9.679 -11.807 1.00 86.56 111 LYS A CA 1
ATOM 887 C C . LYS A 1 111 ? 8.226 8.179 -11.865 1.00 86.56 111 LYS A C 1
ATOM 889 O O . LYS A 1 111 ? 9.127 7.405 -12.180 1.00 86.56 111 LYS A O 1
ATOM 894 N N . PHE A 1 112 ? 6.991 7.782 -11.586 1.00 87.44 112 PHE A N 1
ATOM 895 C CA . PHE A 1 112 ? 6.565 6.394 -11.573 1.00 87.44 112 PHE A CA 1
ATOM 896 C C . PHE A 1 112 ? 6.638 5.776 -12.967 1.00 87.44 112 PHE A C 1
ATOM 898 O O . PHE A 1 112 ? 7.180 4.685 -13.103 1.00 87.44 112 PHE A O 1
ATOM 905 N N . ALA A 1 113 ? 6.232 6.503 -14.011 1.00 90.19 113 ALA A N 1
ATOM 906 C CA . ALA A 1 113 ? 6.377 6.076 -15.402 1.00 90.19 113 ALA A CA 1
ATOM 907 C C . ALA A 1 113 ? 7.821 5.659 -15.736 1.00 90.19 113 ALA A C 1
ATOM 909 O O . ALA A 1 113 ? 8.034 4.589 -16.297 1.00 90.19 113 ALA A O 1
ATOM 910 N N . LYS A 1 114 ? 8.824 6.433 -15.296 1.00 91.88 114 LYS A N 1
ATOM 911 C CA . LYS A 1 114 ? 10.245 6.091 -15.502 1.00 91.88 114 LYS A CA 1
ATOM 912 C C . LYS A 1 114 ? 10.657 4.805 -14.782 1.00 91.88 114 LYS A C 1
ATOM 914 O O . LYS A 1 114 ? 11.456 4.040 -15.309 1.00 91.88 114 LYS A O 1
ATOM 919 N N . ILE A 1 115 ? 10.139 4.565 -13.574 1.00 92.31 115 ILE A N 1
ATOM 920 C CA . ILE A 1 115 ? 10.391 3.318 -12.830 1.00 92.31 115 ILE A CA 1
ATOM 921 C C . ILE A 1 115 ? 9.730 2.143 -13.550 1.00 92.31 115 ILE A C 1
ATOM 923 O O . ILE A 1 115 ? 10.351 1.095 -13.723 1.00 92.31 115 ILE A O 1
ATOM 927 N N . LEU A 1 116 ? 8.494 2.330 -14.011 1.00 92.31 116 LEU A N 1
ATOM 928 C CA . LEU A 1 116 ? 7.775 1.326 -14.777 1.00 92.31 116 LEU A CA 1
ATOM 929 C C . LEU A 1 116 ? 8.488 0.993 -16.093 1.00 92.31 116 LEU A C 1
ATOM 931 O O . LEU A 1 116 ? 8.496 -0.165 -16.481 1.00 92.31 116 LEU A O 1
ATOM 935 N N . ASP A 1 117 ? 9.155 1.946 -16.746 1.00 94.38 117 ASP A N 1
ATOM 936 C CA . ASP A 1 117 ? 9.964 1.657 -17.941 1.00 94.38 117 ASP A CA 1
ATOM 937 C C . ASP A 1 117 ? 11.143 0.716 -17.633 1.00 94.38 117 ASP A C 1
ATOM 939 O O . ASP A 1 117 ? 11.455 -0.176 -18.423 1.00 94.38 117 ASP A O 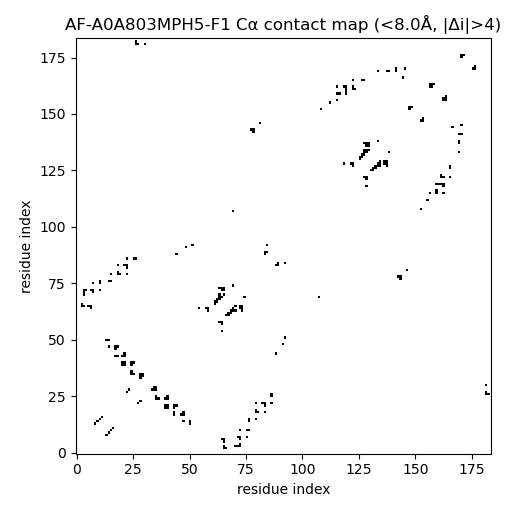1
ATOM 943 N N . VAL A 1 118 ? 11.768 0.855 -16.457 1.00 96.69 118 VAL A N 1
ATOM 944 C CA . VAL A 1 118 ? 12.811 -0.077 -15.991 1.00 96.69 118 VAL A CA 1
ATOM 945 C C . VAL A 1 118 ? 12.218 -1.461 -15.721 1.00 96.69 118 VAL A C 1
ATOM 947 O O . VAL A 1 118 ? 12.804 -2.471 -16.109 1.00 96.69 118 VAL A O 1
ATOM 950 N N . TYR A 1 119 ? 11.049 -1.515 -15.079 1.00 96.12 119 TYR A N 1
ATOM 951 C CA . TYR A 1 119 ? 10.354 -2.772 -14.788 1.00 96.12 119 TYR A CA 1
ATOM 952 C C . TYR A 1 119 ? 9.920 -3.470 -16.074 1.00 96.12 119 TYR A C 1
ATOM 954 O O . TYR A 1 119 ? 10.076 -4.679 -16.179 1.00 96.12 119 TYR A O 1
ATOM 962 N N . GLU A 1 120 ? 9.435 -2.723 -17.062 1.00 97.62 120 GLU A N 1
ATOM 963 C CA . GLU A 1 120 ? 9.049 -3.246 -18.370 1.00 97.62 120 GLU A CA 1
ATOM 964 C C . GLU A 1 120 ? 10.238 -3.896 -19.079 1.00 97.62 120 GLU A C 1
ATOM 966 O O . GLU A 1 120 ? 10.137 -5.030 -19.544 1.00 97.62 120 GLU A O 1
ATOM 971 N N . ALA A 1 121 ? 11.387 -3.212 -19.111 1.00 97.56 121 ALA A N 1
ATOM 972 C CA . ALA A 1 121 ? 12.606 -3.753 -19.705 1.00 97.56 121 ALA A CA 1
ATOM 973 C C . ALA A 1 121 ? 13.090 -5.020 -18.978 1.00 97.56 121 ALA A C 1
ATOM 975 O O . ALA A 1 121 ? 13.518 -5.979 -19.620 1.00 97.56 121 ALA A O 1
ATOM 976 N N . HIS A 1 122 ? 12.997 -5.046 -17.645 1.00 97.00 122 HIS A N 1
ATOM 977 C CA . HIS A 1 122 ? 13.348 -6.219 -16.842 1.00 97.00 122 HIS A CA 1
ATOM 978 C C . HIS A 1 122 ? 12.392 -7.393 -17.089 1.00 97.00 122 HIS A C 1
ATOM 980 O O . HIS A 1 122 ? 12.838 -8.498 -17.405 1.00 97.00 122 HIS A O 1
ATOM 986 N N . LEU A 1 123 ? 11.081 -7.148 -17.021 1.00 97.56 123 LEU A N 1
ATOM 987 C CA . LEU A 1 123 ? 10.027 -8.152 -17.199 1.00 97.56 123 LEU A CA 1
ATOM 988 C C . LEU A 1 123 ? 9.925 -8.677 -18.642 1.00 97.56 123 LEU A C 1
ATOM 990 O O . LEU A 1 123 ? 9.357 -9.741 -18.874 1.00 97.56 123 LEU A O 1
ATOM 994 N N . ALA A 1 124 ? 10.522 -7.982 -19.613 1.00 97.25 124 ALA A N 1
ATOM 995 C CA . ALA A 1 124 ? 10.722 -8.512 -20.961 1.00 97.25 124 ALA A CA 1
ATOM 996 C C . ALA A 1 124 ? 11.712 -9.691 -21.004 1.00 97.25 124 ALA A C 1
ATOM 998 O O . ALA A 1 124 ? 11.686 -10.490 -21.939 1.00 97.25 124 ALA A O 1
ATOM 999 N N . THR A 1 125 ? 12.589 -9.806 -20.002 1.00 96.81 125 THR A N 1
ATOM 1000 C CA . THR A 1 125 ? 13.624 -10.854 -19.923 1.00 96.81 125 THR A CA 1
ATOM 1001 C C . THR A 1 125 ? 13.434 -11.824 -18.759 1.00 96.81 125 THR A C 1
ATOM 1003 O O . THR A 1 125 ? 13.998 -12.913 -18.783 1.00 96.81 125 THR A O 1
ATOM 1006 N N . SER A 1 126 ? 12.633 -11.450 -17.762 1.00 96.50 126 SER A N 1
ATOM 1007 C CA . SER A 1 126 ? 12.385 -12.214 -16.541 1.00 96.50 126 SER A CA 1
ATOM 1008 C C . SER A 1 126 ? 10.887 -12.318 -16.288 1.00 96.50 126 SER A C 1
ATOM 1010 O O . SER A 1 126 ? 10.174 -11.324 -16.384 1.00 96.50 126 SER A O 1
ATOM 1012 N N . LYS A 1 127 ? 10.385 -13.501 -15.920 1.00 96.25 127 LYS A N 1
ATOM 1013 C CA . LYS A 1 127 ? 8.939 -13.685 -15.705 1.00 96.25 127 LYS A CA 1
ATOM 1014 C C . LYS A 1 127 ? 8.396 -12.886 -14.506 1.00 96.25 127 LYS A C 1
ATOM 1016 O O . LYS A 1 127 ? 7.252 -12.437 -14.534 1.00 96.25 127 LYS A O 1
ATOM 1021 N N . TYR A 1 128 ? 9.202 -12.736 -13.459 1.00 97.94 128 TYR A N 1
ATOM 1022 C CA . TYR A 1 128 ? 8.891 -12.029 -12.214 1.00 97.94 128 TYR A CA 1
ATOM 1023 C C . TYR A 1 128 ? 10.035 -11.084 -11.832 1.00 97.94 128 TYR A C 1
ATOM 1025 O O . TYR A 1 128 ? 11.113 -11.108 -12.436 1.00 97.94 128 TYR A O 1
ATOM 1033 N N . LEU A 1 129 ? 9.840 -10.259 -10.799 1.00 92.50 129 LEU A N 1
ATOM 1034 C CA . LEU A 1 129 ? 10.827 -9.244 -10.410 1.00 92.50 129 LEU A CA 1
ATOM 1035 C C . LEU A 1 129 ? 12.177 -9.838 -9.980 1.00 92.50 129 LEU A C 1
ATOM 1037 O O . LEU A 1 129 ? 13.212 -9.221 -10.214 1.00 92.50 129 LEU A O 1
ATOM 1041 N N . ALA A 1 130 ? 12.187 -11.042 -9.403 1.00 94.75 130 ALA A N 1
ATOM 1042 C CA . ALA A 1 130 ? 13.399 -11.706 -8.913 1.00 94.75 130 ALA A CA 1
ATOM 1043 C C . ALA A 1 130 ? 13.823 -12.940 -9.738 1.00 94.75 130 ALA A C 1
ATOM 1045 O O . ALA A 1 130 ? 14.592 -13.766 -9.246 1.00 94.75 130 ALA A O 1
ATOM 1046 N N . GLY A 1 131 ? 13.322 -13.091 -10.969 1.00 92.69 131 GLY A N 1
ATOM 1047 C CA . GLY A 1 131 ? 13.641 -14.217 -11.855 1.00 92.69 131 GLY A CA 1
ATOM 1048 C C . GLY A 1 131 ? 12.395 -14.948 -12.354 1.00 92.69 131 GLY A C 1
ATOM 1049 O O . GLY A 1 13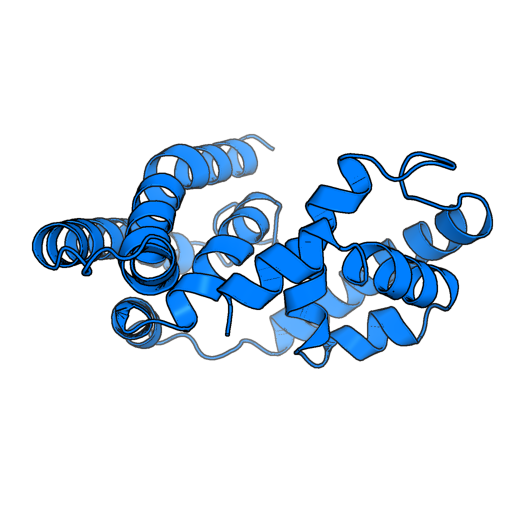1 ? 11.341 -14.352 -12.551 1.00 92.69 131 GLY A O 1
ATOM 1050 N N . ASP A 1 132 ? 12.495 -16.264 -12.531 1.00 94.81 132 ASP A N 1
ATOM 1051 C CA . ASP A 1 132 ? 11.435 -17.062 -13.169 1.00 94.81 132 ASP A CA 1
ATOM 1052 C C . ASP A 1 132 ? 10.332 -17.556 -12.219 1.00 94.81 132 ASP A C 1
ATOM 1054 O O . ASP A 1 132 ? 9.319 -18.112 -12.657 1.00 94.81 132 ASP A O 1
ATOM 1058 N N . CYS A 1 133 ? 10.493 -17.322 -10.916 1.00 95.88 133 CYS A N 1
ATOM 1059 C CA . CYS A 1 133 ? 9.552 -17.735 -9.878 1.00 95.88 133 CYS A CA 1
ATOM 1060 C C . CYS A 1 133 ? 8.942 -16.528 -9.163 1.00 95.88 133 CYS A C 1
ATOM 1062 O O . CYS A 1 133 ? 9.630 -15.547 -8.901 1.00 95.88 133 CYS A O 1
ATOM 1064 N N . PHE A 1 134 ? 7.668 -16.642 -8.776 1.00 96.31 134 PHE A N 1
ATOM 1065 C CA . PHE A 1 134 ? 7.020 -15.679 -7.886 1.00 96.31 134 PHE A CA 1
ATOM 1066 C C . PHE A 1 134 ? 7.725 -15.670 -6.526 1.00 96.31 134 PHE A C 1
ATOM 1068 O O . PHE A 1 134 ? 7.881 -16.726 -5.903 1.00 96.31 134 PHE A O 1
ATOM 1075 N N . THR A 1 135 ? 8.104 -14.488 -6.046 1.00 95.38 135 THR A N 1
ATOM 1076 C CA . THR A 1 135 ? 8.817 -14.316 -4.774 1.00 95.38 135 THR A CA 1
ATOM 1077 C C . THR A 1 135 ? 8.167 -13.257 -3.888 1.00 95.38 135 THR A C 1
ATOM 1079 O O . THR A 1 135 ? 7.164 -12.634 -4.237 1.00 95.38 135 THR A O 1
ATOM 1082 N N . LEU A 1 136 ? 8.774 -13.023 -2.722 1.00 86.06 136 LEU A N 1
ATOM 1083 C CA . LEU A 1 136 ? 8.397 -11.925 -1.842 1.00 86.06 136 LEU A CA 1
ATOM 1084 C C . LEU A 1 136 ? 8.511 -10.552 -2.533 1.00 86.06 136 LEU A C 1
ATOM 1086 O O . LEU A 1 136 ? 7.727 -9.661 -2.215 1.00 86.06 136 LEU A O 1
ATOM 1090 N N . ALA A 1 137 ? 9.421 -10.398 -3.506 1.00 90.56 137 ALA A N 1
ATOM 1091 C CA . ALA A 1 137 ? 9.553 -9.162 -4.274 1.00 90.56 137 ALA A CA 1
ATOM 1092 C C . ALA A 1 137 ? 8.256 -8.832 -5.028 1.00 90.56 137 ALA A C 1
ATOM 1094 O O . ALA A 1 137 ? 7.792 -7.699 -4.982 1.00 90.56 137 ALA A O 1
ATOM 1095 N N . ASP A 1 138 ? 7.621 -9.822 -5.658 1.00 96.19 138 ASP A N 1
ATOM 1096 C CA . ASP A 1 138 ? 6.341 -9.645 -6.348 1.00 96.19 138 ASP A CA 1
ATOM 1097 C C . ASP A 1 138 ? 5.189 -9.447 -5.357 1.00 96.19 138 ASP A C 1
ATOM 1099 O O . ASP A 1 138 ? 4.345 -8.570 -5.542 1.00 96.19 138 ASP A O 1
ATOM 1103 N N . LEU A 1 139 ? 5.178 -10.235 -4.275 1.00 88.12 139 LEU A N 1
ATOM 1104 C CA . LEU A 1 139 ? 4.141 -10.181 -3.243 1.00 88.12 139 LEU A CA 1
ATOM 1105 C C . LEU A 1 139 ? 4.027 -8.787 -2.608 1.00 88.12 139 LEU A C 1
ATOM 1107 O O . LEU A 1 139 ? 2.914 -8.297 -2.428 1.00 88.12 139 LEU A O 1
ATOM 1111 N N . HIS A 1 140 ? 5.155 -8.132 -2.315 1.00 84.94 140 HIS A N 1
ATOM 1112 C CA . HIS A 1 140 ? 5.175 -6.790 -1.718 1.00 84.94 140 HIS A CA 1
ATOM 1113 C C . HIS A 1 140 ? 4.494 -5.725 -2.588 1.00 84.94 140 HIS A C 1
ATOM 1115 O O . HIS A 1 140 ? 3.966 -4.751 -2.059 1.00 84.94 140 HIS A O 1
ATOM 1121 N N . HIS A 1 141 ? 4.453 -5.911 -3.911 1.00 88.19 141 HIS A N 1
ATOM 1122 C CA . HIS A 1 141 ? 3.805 -4.961 -4.817 1.00 88.19 141 HIS A CA 1
ATOM 1123 C C . HIS A 1 141 ? 2.284 -5.144 -4.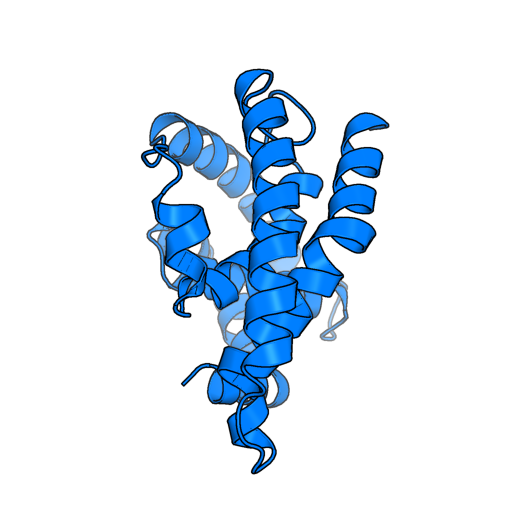888 1.00 88.19 141 HIS A C 1
ATOM 1125 O O . HIS A 1 141 ? 1.574 -4.233 -5.316 1.00 88.19 141 HIS A O 1
ATOM 1131 N N . MET A 1 142 ? 1.756 -6.299 -4.474 1.00 89.94 142 MET A N 1
ATOM 1132 C CA . MET A 1 142 ? 0.352 -6.655 -4.690 1.00 89.94 142 MET A CA 1
ATOM 1133 C C . MET A 1 142 ? -0.656 -5.699 -4.031 1.00 89.94 142 MET A C 1
ATOM 1135 O O . MET A 1 142 ? -1.604 -5.317 -4.724 1.00 89.94 142 MET A O 1
ATOM 1139 N N . PRO A 1 143 ? -0.484 -5.252 -2.766 1.00 83.06 143 PRO A N 1
ATOM 1140 C CA . PRO A 1 143 ? -1.402 -4.288 -2.160 1.00 83.06 143 PRO A CA 1
ATOM 1141 C C . PRO A 1 143 ? -1.459 -2.974 -2.949 1.00 83.06 143 PRO A C 1
ATOM 1143 O O . PRO A 1 143 ? -2.537 -2.543 -3.355 1.00 83.06 143 PRO A O 1
ATOM 1146 N N . ALA A 1 144 ? -0.295 -2.390 -3.251 1.00 81.50 144 ALA A N 1
ATOM 1147 C CA . ALA A 1 144 ? -0.197 -1.123 -3.972 1.00 81.50 144 ALA A CA 1
ATOM 1148 C C . ALA A 1 144 ? -0.753 -1.222 -5.403 1.00 81.50 144 ALA A C 1
ATOM 1150 O O . ALA A 1 144 ? -1.510 -0.353 -5.837 1.00 81.50 144 ALA A O 1
ATOM 1151 N N . LEU A 1 145 ? -0.451 -2.304 -6.131 1.00 87.69 145 LEU A N 1
ATOM 1152 C CA . LEU A 1 145 ? -1.023 -2.555 -7.458 1.00 87.69 145 LEU A CA 1
ATOM 1153 C C . LEU A 1 145 ? -2.540 -2.678 -7.400 1.00 87.69 145 LEU A C 1
ATOM 1155 O O . LEU A 1 145 ? -3.230 -2.074 -8.216 1.00 87.69 145 LEU A O 1
ATOM 1159 N N . ASN A 1 146 ? -3.082 -3.390 -6.415 1.00 83.38 146 ASN A N 1
ATOM 1160 C CA . ASN A 1 146 ? -4.526 -3.517 -6.258 1.00 83.38 146 ASN A CA 1
ATOM 1161 C C . ASN A 1 146 ? -5.209 -2.158 -6.003 1.00 83.38 146 ASN A C 1
ATOM 1163 O O . ASN A 1 146 ? -6.310 -1.926 -6.505 1.00 83.38 146 ASN A O 1
ATOM 1167 N N . CYS A 1 147 ? -4.553 -1.235 -5.288 1.00 77.69 147 CYS A N 1
ATOM 1168 C CA . CYS A 1 147 ? -4.994 0.161 -5.184 1.00 77.69 147 CYS A CA 1
ATOM 1169 C C . CYS A 1 147 ? -4.978 0.859 -6.546 1.00 77.69 147 CYS A C 1
ATOM 1171 O O . CYS A 1 147 ? -5.996 1.400 -6.974 1.00 77.69 147 CYS A O 1
ATOM 1173 N N . MET A 1 148 ? -3.833 0.830 -7.230 1.00 82.31 148 MET A N 1
ATOM 1174 C CA . MET A 1 148 ? -3.620 1.539 -8.495 1.00 82.31 148 MET A CA 1
ATOM 1175 C C . MET A 1 148 ? -4.567 1.065 -9.601 1.00 82.31 148 MET A C 1
ATOM 1177 O O . MET A 1 148 ? -5.047 1.875 -10.389 1.00 82.31 148 MET A O 1
ATOM 1181 N N . MET A 1 149 ? -4.932 -0.220 -9.613 1.00 83.75 149 MET A N 1
ATOM 1182 C CA . MET A 1 149 ? -5.920 -0.781 -10.545 1.00 83.75 149 MET A CA 1
ATOM 1183 C C . MET A 1 149 ? -7.329 -0.181 -10.386 1.00 83.75 149 MET A C 1
ATOM 1185 O O . MET A 1 149 ? -8.188 -0.410 -11.236 1.00 83.75 149 MET A O 1
ATOM 1189 N N . ARG A 1 150 ? -7.592 0.572 -9.312 1.00 81.50 150 ARG A N 1
ATOM 1190 C CA . ARG A 1 150 ? -8.873 1.248 -9.045 1.00 81.50 150 ARG A CA 1
ATOM 1191 C C . ARG A 1 150 ? -8.810 2.761 -9.273 1.00 81.50 150 ARG A C 1
ATOM 1193 O O . ARG A 1 150 ? -9.800 3.442 -9.015 1.00 81.50 150 ARG A O 1
ATOM 1200 N N . THR A 1 151 ? -7.679 3.289 -9.738 1.00 81.31 151 THR A N 1
ATOM 1201 C CA . THR A 1 151 ? -7.472 4.719 -10.001 1.00 81.31 151 THR A CA 1
ATOM 1202 C C . THR A 1 151 ? -7.097 4.960 -11.466 1.00 81.31 151 THR A C 1
ATOM 1204 O O . THR A 1 151 ? -7.000 4.027 -12.265 1.00 81.31 151 THR A O 1
ATOM 1207 N N . LYS A 1 152 ? -6.885 6.229 -11.837 1.00 82.31 152 LYS A N 1
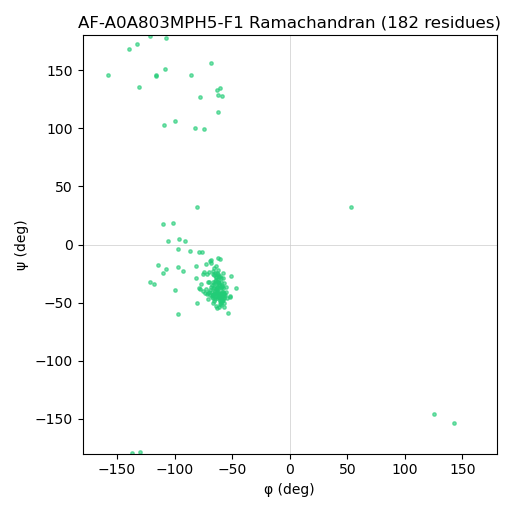ATOM 1208 C CA . LYS A 1 152 ? -6.438 6.611 -13.187 1.00 82.31 152 LYS A CA 1
ATOM 1209 C C . LYS A 1 152 ? -5.021 6.108 -13.505 1.00 82.31 152 LYS A C 1
ATOM 1211 O O . LYS A 1 152 ? -4.746 5.797 -14.660 1.00 82.31 152 LYS A O 1
ATOM 1216 N N . VAL A 1 153 ? -4.187 5.903 -12.477 1.00 86.44 153 VAL A N 1
ATOM 1217 C CA . VAL A 1 153 ? -2.811 5.375 -12.582 1.00 86.44 153 VAL A CA 1
ATOM 1218 C C . VAL A 1 153 ? -2.768 4.001 -13.258 1.00 86.44 153 VAL A C 1
ATOM 1220 O O . VAL A 1 153 ? -1.763 3.655 -13.876 1.00 86.44 153 VAL A O 1
ATOM 1223 N N . LYS A 1 154 ? -3.870 3.233 -13.224 1.00 91.50 154 LYS A N 1
ATOM 1224 C CA . LYS A 1 154 ? -4.015 1.972 -13.965 1.00 91.50 154 LYS A CA 1
ATOM 1225 C C . LYS A 1 154 ? -3.568 2.083 -15.428 1.00 91.50 154 LYS A C 1
ATOM 1227 O O . LYS A 1 154 ? -2.975 1.139 -15.942 1.00 91.50 154 LYS A O 1
ATOM 1232 N N . GLN A 1 155 ? -3.824 3.218 -16.083 1.00 91.69 155 GLN A N 1
ATOM 1233 C CA . GLN A 1 155 ? -3.456 3.430 -17.486 1.00 91.69 155 GLN A CA 1
ATOM 1234 C C . GLN A 1 155 ? -1.944 3.285 -17.710 1.00 91.69 155 GLN A C 1
ATOM 1236 O O . GLN A 1 155 ? -1.538 2.587 -18.633 1.00 91.69 155 GLN A O 1
ATOM 1241 N N . LEU A 1 156 ? -1.116 3.810 -16.799 1.00 92.00 156 LEU A N 1
ATOM 1242 C CA . LEU A 1 156 ? 0.345 3.688 -16.877 1.00 92.00 156 LEU A CA 1
ATOM 1243 C C . LEU A 1 156 ? 0.817 2.225 -16.799 1.00 92.00 156 LEU A C 1
ATOM 1245 O O . LEU A 1 156 ? 1.829 1.860 -17.397 1.00 92.00 156 LEU A O 1
ATOM 1249 N N . LEU A 1 157 ? 0.097 1.370 -16.070 1.00 93.19 157 LEU A N 1
ATOM 1250 C CA . LEU A 1 157 ? 0.405 -0.061 -15.986 1.00 93.19 157 LEU A CA 1
ATOM 1251 C C . LEU A 1 157 ? -0.064 -0.812 -17.242 1.00 93.19 157 LEU A C 1
ATOM 1253 O O . LEU A 1 157 ? 0.621 -1.721 -17.702 1.00 93.19 157 LEU A O 1
ATOM 1257 N N . ASP A 1 158 ? -1.221 -0.442 -17.798 1.00 93.38 158 ASP A N 1
ATOM 1258 C CA . ASP A 1 158 ? -1.798 -1.090 -18.982 1.00 93.38 158 ASP A CA 1
ATOM 1259 C C . ASP A 1 158 ? -1.023 -0.788 -20.274 1.00 93.38 158 ASP A C 1
ATOM 1261 O O . ASP A 1 158 ? -0.959 -1.645 -21.155 1.00 93.38 158 ASP A O 1
ATOM 1265 N N . GLU A 1 159 ? -0.427 0.402 -20.388 1.00 96.12 159 GLU A N 1
ATOM 1266 C CA . GLU A 1 159 ? 0.394 0.821 -21.538 1.00 96.12 159 GLU A CA 1
ATOM 1267 C C . GLU A 1 159 ? 1.669 -0.018 -21.716 1.00 96.12 159 GLU A C 1
ATOM 1269 O O . GLU A 1 159 ? 2.266 -0.028 -22.793 1.00 96.12 159 GLU A O 1
ATOM 1274 N N . ARG A 1 160 ? 2.083 -0.735 -20.667 1.00 97.50 160 ARG A N 1
ATOM 1275 C CA . ARG A 1 160 ? 3.316 -1.522 -20.613 1.00 97.50 160 ARG A CA 1
ATOM 1276 C C . ARG A 1 160 ? 2.969 -3.015 -20.627 1.00 97.50 160 ARG A C 1
ATOM 1278 O O . ARG A 1 160 ? 2.482 -3.535 -19.619 1.00 97.50 160 ARG A O 1
ATOM 1285 N N . PRO A 1 161 ? 3.122 -3.721 -21.763 1.00 97.81 161 PRO A N 1
ATOM 1286 C CA . PRO A 1 161 ? 2.567 -5.062 -21.932 1.00 97.81 161 PRO A CA 1
ATOM 1287 C C . PRO A 1 161 ? 3.132 -6.105 -20.960 1.00 97.81 161 PRO A C 1
ATOM 1289 O O . PRO A 1 161 ? 2.356 -6.941 -20.485 1.00 97.81 161 PRO A O 1
ATOM 1292 N N . HIS A 1 162 ? 4.428 -6.070 -20.625 1.00 98.00 162 HIS A N 1
ATOM 1293 C CA . HIS A 1 162 ? 5.017 -7.047 -19.701 1.00 98.00 162 HIS A CA 1
ATOM 1294 C C . HIS A 1 162 ? 4.584 -6.773 -18.257 1.00 98.00 162 HIS A C 1
ATOM 1296 O O . HIS A 1 162 ? 4.181 -7.706 -17.560 1.00 98.00 162 HIS A O 1
ATOM 1302 N N . ILE A 1 163 ? 4.541 -5.507 -17.829 1.00 97.56 163 ILE A N 1
ATOM 1303 C CA . ILE A 1 163 ? 3.953 -5.116 -16.538 1.00 97.56 163 ILE A CA 1
ATOM 1304 C C . ILE A 1 163 ? 2.477 -5.500 -16.460 1.00 97.56 163 ILE A C 1
ATOM 1306 O O . ILE A 1 163 ? 2.051 -6.069 -15.456 1.00 97.56 163 ILE A O 1
ATOM 1310 N N . SER A 1 164 ? 1.684 -5.224 -17.498 1.00 96.56 164 SER A N 1
ATOM 1311 C CA . SER A 1 164 ? 0.260 -5.573 -17.529 1.00 96.56 164 SER A CA 1
ATOM 1312 C C . SER A 1 164 ? 0.057 -7.085 -17.390 1.00 96.56 164 SER A C 1
ATOM 1314 O O . SER A 1 164 ? -0.807 -7.532 -16.630 1.00 96.56 164 SER A O 1
ATOM 1316 N N . ALA A 1 165 ? 0.871 -7.889 -18.083 1.00 97.19 165 ALA A N 1
ATOM 1317 C CA . ALA A 1 165 ? 0.850 -9.345 -17.973 1.00 97.19 165 ALA A CA 1
ATOM 1318 C C . ALA A 1 165 ? 1.257 -9.825 -16.570 1.00 97.19 165 ALA A C 1
ATOM 1320 O O . ALA A 1 165 ? 0.541 -10.631 -15.975 1.00 97.19 165 ALA A O 1
ATOM 1321 N N . TRP A 1 166 ? 2.346 -9.285 -16.018 1.00 97.69 166 TRP A N 1
ATOM 1322 C CA . TRP A 1 166 ? 2.812 -9.577 -14.661 1.00 97.69 166 TRP A CA 1
ATOM 1323 C C . TRP A 1 166 ? 1.749 -9.238 -13.609 1.00 97.69 166 TRP A C 1
ATOM 1325 O O . TRP A 1 166 ? 1.412 -10.087 -12.786 1.00 97.69 166 TRP A O 1
ATOM 1335 N N . CYS A 1 167 ? 1.136 -8.054 -13.689 1.00 96.12 167 CYS A N 1
ATOM 1336 C CA . CYS A 1 167 ? 0.059 -7.636 -12.793 1.00 96.12 167 CYS A CA 1
ATOM 1337 C C . CYS A 1 167 ? -1.130 -8.603 -12.842 1.00 96.12 167 CYS A C 1
ATOM 1339 O O . CYS A 1 167 ? -1.649 -8.998 -11.798 1.00 96.12 167 CYS A O 1
ATOM 1341 N N . LYS A 1 168 ? -1.566 -8.995 -14.048 1.00 95.25 168 LYS A N 1
ATOM 1342 C CA . LYS A 1 168 ? -2.662 -9.960 -14.226 1.00 95.25 168 LYS A CA 1
ATOM 1343 C C . LYS A 1 168 ? -2.327 -11.303 -13.588 1.00 95.25 168 LYS A C 1
ATOM 1345 O O . LYS A 1 168 ? -3.175 -11.856 -12.894 1.00 95.25 168 LYS A O 1
ATOM 1350 N N . ASP A 1 169 ? -1.113 -11.805 -13.798 1.00 96.94 169 ASP A N 1
ATOM 1351 C CA . ASP A 1 169 ? -0.676 -13.090 -13.251 1.00 96.94 169 ASP A CA 1
ATOM 1352 C C . ASP A 1 169 ? -0.626 -13.072 -11.719 1.00 96.94 169 ASP A C 1
ATOM 1354 O O . ASP A 1 169 ? -1.269 -13.900 -11.068 1.00 96.94 169 ASP A O 1
ATOM 1358 N N . ILE A 1 170 ? 0.070 -12.099 -11.119 1.00 96.38 170 ILE A N 1
ATOM 1359 C CA . ILE A 1 170 ? 0.223 -12.065 -9.661 1.00 96.38 170 ILE A CA 1
ATOM 1360 C C . ILE A 1 170 ? -1.117 -11.807 -8.972 1.00 96.38 170 ILE A C 1
ATOM 1362 O O . ILE A 1 170 ? -1.447 -12.512 -8.019 1.00 96.38 170 ILE A O 1
ATOM 1366 N N . LEU A 1 171 ? -1.936 -10.872 -9.467 1.00 93.19 171 LEU A N 1
ATOM 1367 C CA . LEU A 1 171 ? -3.218 -10.541 -8.841 1.00 93.19 171 LEU A CA 1
ATOM 1368 C C . LEU A 1 171 ? -4.251 -11.665 -9.011 1.00 93.19 171 LEU A C 1
ATOM 1370 O O . LEU A 1 171 ? -5.146 -11.788 -8.179 1.00 93.19 171 LEU A O 1
ATOM 1374 N N . ALA A 1 172 ? -4.126 -12.533 -10.019 1.00 94.50 172 ALA A N 1
ATOM 1375 C CA . ALA A 1 172 ? -5.000 -13.697 -10.191 1.00 94.50 172 ALA A CA 1
ATOM 1376 C C . ALA A 1 172 ? -4.679 -14.862 -9.234 1.00 94.50 172 ALA A C 1
ATOM 1378 O O . ALA A 1 172 ? -5.426 -15.844 -9.186 1.00 94.50 172 ALA A O 1
ATOM 1379 N N . ARG A 1 173 ? -3.590 -14.787 -8.455 1.00 95.56 173 ARG A N 1
ATOM 1380 C CA . ARG A 1 173 ? -3.159 -15.895 -7.592 1.00 95.56 173 ARG A CA 1
ATOM 1381 C C . ARG A 1 173 ? -4.231 -16.243 -6.550 1.00 95.56 173 ARG A C 1
ATOM 1383 O O . ARG A 1 173 ? -4.711 -15.345 -5.855 1.00 95.56 173 ARG A O 1
ATOM 1390 N N . PRO A 1 174 ? -4.543 -17.538 -6.328 1.00 95.88 174 PRO A N 1
ATOM 1391 C CA . PRO A 1 174 ? -5.596 -17.949 -5.395 1.00 95.88 174 PRO A CA 1
ATOM 1392 C C . PRO A 1 174 ? -5.424 -17.406 -3.973 1.00 95.88 174 PRO A C 1
ATOM 1394 O O . PRO A 1 174 ? -6.404 -17.054 -3.325 1.00 95.88 174 PRO A O 1
ATOM 1397 N N . ALA A 1 175 ? -4.182 -17.314 -3.486 1.00 92.31 175 ALA A N 1
ATOM 1398 C CA . ALA A 1 175 ? -3.893 -16.746 -2.171 1.00 92.31 175 ALA A CA 1
ATOM 1399 C C . ALA A 1 175 ? -4.304 -15.267 -2.080 1.00 92.31 175 ALA A C 1
ATOM 1401 O O . ALA A 1 175 ? -4.919 -14.864 -1.098 1.00 92.31 175 ALA A O 1
ATOM 1402 N N . TRP A 1 176 ? -4.041 -14.481 -3.124 1.00 91.50 176 TRP A N 1
ATOM 1403 C CA . TRP A 1 176 ? -4.439 -13.078 -3.169 1.00 91.50 176 TRP A CA 1
ATOM 1404 C C . TRP A 1 176 ? -5.941 -12.901 -3.363 1.00 91.50 176 TRP A C 1
ATOM 1406 O O . TRP A 1 176 ? -6.554 -12.062 -2.714 1.00 91.50 176 TRP A O 1
ATOM 1416 N N . GLN A 1 177 ? -6.567 -13.743 -4.186 1.00 89.44 177 GLN A N 1
ATOM 1417 C CA . GLN A 1 177 ? -8.022 -13.739 -4.343 1.00 89.44 177 GLN A CA 1
ATOM 1418 C C . GLN A 1 177 ? -8.743 -14.017 -3.017 1.00 89.44 177 GLN A C 1
ATOM 1420 O O . GLN A 1 177 ? -9.800 -13.442 -2.774 1.00 89.44 177 GLN A O 1
ATOM 1425 N N . LYS A 1 178 ? -8.158 -14.829 -2.124 1.00 86.81 178 LYS A N 1
ATOM 1426 C CA . LYS A 1 178 ? -8.665 -14.986 -0.752 1.00 86.81 178 LYS A CA 1
ATOM 1427 C C . LYS A 1 178 ? -8.555 -13.690 0.046 1.00 86.81 178 LYS A C 1
ATOM 1429 O O . LYS A 1 178 ? -9.542 -13.314 0.657 1.00 86.81 178 LYS A O 1
ATOM 1434 N N . VAL A 1 179 ? -7.420 -12.982 -0.005 1.00 81.69 179 VAL A N 1
ATOM 1435 C CA . VAL A 1 179 ? -7.281 -11.650 0.625 1.00 81.69 179 VAL A CA 1
ATOM 1436 C C . VAL A 1 179 ? -8.344 -10.691 0.084 1.00 81.69 179 VAL A C 1
ATOM 1438 O O . VAL A 1 179 ? -9.014 -10.013 0.852 1.00 81.69 179 VAL A O 1
ATOM 1441 N N . TRP A 1 180 ? -8.581 -10.694 -1.229 1.00 72.25 180 TRP A N 1
ATOM 1442 C CA . TRP A 1 180 ? -9.623 -9.875 -1.849 1.00 72.25 180 TRP A CA 1
ATOM 1443 C C . TRP A 1 180 ? -11.048 -10.284 -1.468 1.00 72.25 180 TRP A C 1
ATOM 1445 O O . TRP A 1 180 ? -11.931 -9.435 -1.370 1.00 72.25 180 TRP A O 1
ATOM 1455 N N . ALA A 1 181 ? -11.299 -11.567 -1.230 1.00 76.06 181 ALA A N 1
ATOM 1456 C CA . ALA A 1 181 ? -12.592 -12.010 -0.729 1.00 76.06 181 ALA A CA 1
ATOM 1457 C C . ALA A 1 181 ? -12.891 -11.418 0.655 1.00 76.06 181 ALA A C 1
ATOM 1459 O O . ALA A 1 181 ? -14.043 -11.095 0.900 1.00 76.06 181 ALA A O 1
ATOM 1460 N N . LEU A 1 182 ? -11.865 -11.188 1.487 1.00 66.62 182 LEU A N 1
ATOM 1461 C CA . LEU A 1 182 ? -12.002 -10.540 2.801 1.00 66.62 182 LEU A CA 1
ATOM 1462 C C . LEU A 1 182 ? -12.353 -9.045 2.708 1.00 66.62 182 LEU A C 1
ATOM 1464 O O . LEU A 1 182 ? -12.737 -8.401 3.677 1.00 66.62 182 LEU A O 1
ATOM 1468 N N . HIS A 1 183 ? -12.191 -8.479 1.518 1.00 55.44 183 HIS A N 1
ATOM 1469 C CA . HIS A 1 183 ? -12.483 -7.098 1.200 1.00 55.44 183 HIS A CA 1
ATOM 1470 C C . HIS A 1 183 ? -13.870 -6.912 0.570 1.00 55.44 183 HIS A C 1
ATOM 1472 O O . HIS A 1 183 ? -14.140 -5.803 0.119 1.00 55.44 183 HIS A O 1
ATOM 1478 N N . LYS A 1 184 ? -14.727 -7.923 0.447 1.00 49.81 184 LYS A N 1
ATOM 1479 C CA . LYS A 1 184 ? -16.122 -7.731 0.007 1.00 49.81 184 LYS A CA 1
ATOM 1480 C C . LYS A 1 184 ? -17.060 -7.674 1.200 1.00 49.81 184 LYS A C 1
ATOM 1482 O O . LYS A 1 184 ? -18.080 -6.973 1.044 1.00 49.81 184 LYS A O 1
#

Nearest PDB structures (foldseek):
  5a4u-assembly1_A  TM=7.326E-01  e=8.157E-09  Arabidopsis thaliana
  5a5k-assembly4_D  TM=7.351E-01  e=1.224E-08  Arabidopsis thaliana
  5f05-assembly1_B  TM=6.038E-01  e=4.440E-09  Populus trichocarpa
  1aw9-assembly1_A  TM=7.176E-01  e=1.623E-07  Zea mays
  5f06-assembly1_B  TM=6.067E-01  e=1.623E-07  Populus trichocarpa

Organism: Chenopodium quinoa (NCBI:txid63459)

Radius of gyration: 17.93 Å; Cα contacts (8 Å, |Δi|>4): 153; chains: 1; bounding box: 37×40×45 Å

Solvent-accessible surface area (backbone atoms only — not comparable to full-atom values): 10404 Å² total; per-residue (Å²): 109,74,51,35,54,52,38,37,52,44,37,66,71,62,42,45,67,40,45,54,50,45,40,37,41,77,57,44,28,63,80,71,83,40,77,60,55,62,67,62,41,56,56,34,52,62,51,46,51,58,50,48,54,53,47,50,62,45,45,75,74,25,84,26,83,50,29,86,52,90,48,68,37,54,55,68,48,46,62,56,49,58,53,38,63,75,46,81,64,27,54,78,55,69,72,48,92,73,73,87,59,61,69,59,49,56,56,48,50,59,54,48,52,58,52,48,53,54,49,31,61,48,39,72,78,22,75,32,87,83,32,84,53,92,47,70,71,49,57,70,46,47,60,60,48,62,54,34,67,75,46,79,63,31,54,71,42,60,76,33,65,43,46,36,49,43,51,54,55,59,60,64,32,70,72,50,46,52,59,52,59,63,72,112

Sequence (184 aa):
MANIAVWMEVEAHRFDPIATKLIHELLFTSYFDKETDNAIVEENEAKLAKVLDVYEARLAMSKYLAGECFTLADLDHMPALQYIMRTKVKQLIDECPHETDNAIVEENEAKFAKILDVYEAHLATSKYLAGDCFTLADLHHMPALNCMMRTKVKQLLDERPHISAWCKDILARPAWQKVWALHK

Secondary structure (DSSP, 8-state):
-HHHHHHHHHIIIIIHHHHHHHHIIIIIGGGGT----HHHHHHHHHHHHHHHHHHHHHHTTSSBTTBSS--HHHHHTHHHHHHHTTSGGGHHHHTS-----HHHHHHHHHHHHHHHHHHHHHHTT-SBTTBSS--HHHHHHHHHHHHHTTSTTHHHHHTSHHHHHHHHHHHT-HHHHHHHHTT-

Foldseek 3Di:
DVLLVVLQVCCVPQNCVLLVQLLCLFQPQVVVVHHRDVVSNVVSLVSNLVSVVVVVVCCVVAVHSSHPDDDPSRVSCVLSVVSCCVGPSCVSVVVPPDDDDVVNVVVVLVVVLVVVVVVLVVLVPAVDPVHPDDDVVLVVCLSVLVVCCPDPSVVSQVVRVSSVVSNVVVCPDPVNVVVVVSVD

InterPro domains:
  IPR004046 Glutathione S-transferase, C-terminal [PF00043] (97-174)
  IPR010987 Glutathione S-transferase, C-terminal-like [PS50405] (1-184)
  IPR034347 Glutathione S-transferases Phi, C-terminal [cd03187] (1-179)
  IPR036282 Glutathione S-transferase, C-terminal domain superfamily [SSF47616] (2-98)
  IPR036282 Glutathione S-transferase, C-terminal domain superfamily [SSF47616] (99-182)

pLDDT: mean 88.0, std 9.5, range [49.81, 98.0]